Protein AF-A0A1X0NTM4-F1 (afdb_monomer)

Radius of gyration: 20.38 Å; Cα contacts (8 Å, |Δi|>4): 183; chains: 1; bounding box: 58×55×56 Å

Structure (mmCIF, N/CA/C/O backbone):
data_AF-A0A1X0NTM4-F1
#
_entry.id   AF-A0A1X0NTM4-F1
#
loop_
_atom_site.group_PDB
_atom_site.id
_atom_site.type_symbol
_atom_site.label_atom_id
_atom_site.label_alt_id
_atom_site.label_comp_id
_atom_site.label_asym_id
_atom_site.label_entity_id
_atom_site.label_seq_id
_atom_site.pdbx_PDB_ins_code
_atom_site.Cartn_x
_atom_site.Cartn_y
_atom_site.Cartn_z
_atom_site.occupancy
_atom_site.B_iso_or_equiv
_atom_site.auth_seq_id
_atom_site.auth_comp_id
_atom_site.auth_asym_id
_atom_site.auth_atom_id
_atom_site.pdbx_PDB_model_num
ATOM 1 N N . MET A 1 1 ? 41.202 -29.526 10.425 1.00 38.22 1 MET A N 1
ATOM 2 C CA . MET A 1 1 ? 39.904 -29.602 9.726 1.00 38.22 1 MET A CA 1
ATOM 3 C C . MET A 1 1 ? 38.869 -28.890 10.579 1.00 38.22 1 MET A C 1
ATOM 5 O O . MET A 1 1 ? 38.409 -29.486 11.534 1.00 38.22 1 MET A O 1
ATOM 9 N N . CYS A 1 2 ? 38.593 -27.619 10.284 1.00 41.09 2 CYS A N 1
ATOM 10 C CA . CYS A 1 2 ? 37.440 -26.844 10.755 1.00 41.09 2 CYS A CA 1
ATOM 11 C C . CYS A 1 2 ? 37.313 -25.631 9.825 1.00 41.09 2 CYS A C 1
ATOM 13 O O . CYS A 1 2 ? 38.299 -24.924 9.639 1.00 41.09 2 CYS A O 1
ATOM 15 N N . ASN A 1 3 ? 36.138 -25.469 9.218 1.00 30.14 3 ASN A N 1
ATOM 16 C CA . ASN A 1 3 ? 35.490 -24.233 8.749 1.00 30.14 3 ASN A CA 1
ATOM 17 C C . ASN A 1 3 ? 34.422 -24.700 7.750 1.00 30.14 3 ASN A C 1
ATOM 19 O O . ASN A 1 3 ? 34.751 -25.189 6.679 1.00 30.14 3 ASN A O 1
ATOM 23 N N . GLY A 1 4 ? 33.136 -24.732 8.081 1.00 32.31 4 GLY A N 1
ATOM 24 C CA . GLY A 1 4 ? 32.388 -23.717 8.816 1.00 32.31 4 GLY A CA 1
ATOM 25 C C . GLY A 1 4 ? 31.492 -23.034 7.790 1.00 32.31 4 GLY A C 1
ATOM 26 O O . GLY A 1 4 ? 31.887 -22.036 7.199 1.00 32.31 4 GLY A O 1
ATOM 27 N N . SER A 1 5 ? 30.340 -23.653 7.518 1.00 38.28 5 SER A N 1
ATOM 28 C CA . SER A 1 5 ? 29.337 -23.207 6.550 1.00 38.28 5 SER A CA 1
ATOM 29 C C . SER A 1 5 ? 28.895 -21.770 6.819 1.00 38.28 5 SER A C 1
ATOM 31 O O . SER A 1 5 ? 28.068 -21.518 7.690 1.00 38.28 5 SER A O 1
ATOM 33 N N . ILE A 1 6 ? 29.400 -20.832 6.018 1.00 40.66 6 ILE A N 1
ATOM 34 C CA . ILE A 1 6 ? 28.805 -19.505 5.828 1.00 40.66 6 ILE A CA 1
ATOM 35 C C . ILE A 1 6 ? 27.880 -19.597 4.610 1.00 40.66 6 ILE A C 1
ATOM 37 O O . ILE A 1 6 ? 28.142 -19.039 3.552 1.00 40.66 6 ILE A O 1
ATOM 41 N N . GLN A 1 7 ? 26.809 -20.372 4.729 1.00 41.22 7 GLN A N 1
ATOM 42 C CA . GLN A 1 7 ? 25.679 -20.338 3.804 1.00 41.22 7 GLN A CA 1
ATOM 43 C C . GLN A 1 7 ? 24.424 -20.544 4.652 1.00 41.22 7 GLN A C 1
ATOM 45 O O . GLN A 1 7 ? 24.387 -21.481 5.440 1.00 41.22 7 GLN A O 1
ATOM 50 N N . ASN A 1 8 ? 23.432 -19.661 4.489 1.00 35.41 8 ASN A N 1
ATOM 51 C CA . ASN A 1 8 ? 22.117 -19.628 5.165 1.00 35.41 8 ASN A CA 1
ATOM 52 C C . ASN A 1 8 ? 21.925 -18.643 6.333 1.00 35.41 8 ASN A C 1
ATOM 54 O O . ASN A 1 8 ? 21.272 -18.983 7.310 1.00 35.41 8 ASN A O 1
ATOM 58 N N . ARG A 1 9 ? 22.383 -17.388 6.224 1.00 32.66 9 ARG A N 1
ATOM 59 C CA . ARG A 1 9 ? 21.790 -16.285 7.025 1.00 32.66 9 ARG A CA 1
ATOM 60 C C . ARG A 1 9 ? 21.029 -15.231 6.215 1.00 32.66 9 ARG A C 1
ATOM 62 O O . ARG A 1 9 ? 20.447 -14.326 6.790 1.00 32.66 9 ARG A O 1
ATOM 69 N N . SER A 1 10 ? 20.988 -15.353 4.890 1.00 38.75 10 SER A N 1
ATOM 70 C CA . SER A 1 10 ? 20.376 -14.364 3.988 1.00 38.75 10 SER A CA 1
ATOM 71 C C . SER A 1 10 ? 19.091 -14.845 3.297 1.00 38.75 10 SER A C 1
ATOM 73 O O . SER A 1 10 ? 18.594 -14.171 2.403 1.00 38.75 10 SER A O 1
ATOM 75 N N . LYS A 1 11 ? 18.536 -15.996 3.705 1.00 33.44 11 LYS A N 1
ATOM 76 C CA . LYS A 1 11 ? 17.306 -16.588 3.133 1.00 33.44 11 LYS A CA 1
ATOM 77 C C . LYS A 1 11 ? 16.099 -16.605 4.085 1.00 33.44 11 LYS A C 1
ATOM 79 O O . LYS A 1 11 ? 15.086 -17.203 3.753 1.00 33.44 11 LYS A O 1
ATOM 84 N N . GLU A 1 12 ? 16.190 -15.928 5.228 1.00 34.22 12 GLU A N 1
ATOM 85 C CA . GLU A 1 12 ? 15.100 -15.806 6.214 1.00 34.22 12 GLU A CA 1
ATOM 86 C C . GLU A 1 12 ? 14.429 -14.423 6.215 1.00 34.22 12 GLU A C 1
ATOM 88 O O . GLU A 1 12 ? 13.705 -14.079 7.142 1.00 34.22 12 GLU A O 1
ATOM 93 N N . TRP A 1 13 ? 14.577 -13.639 5.142 1.00 36.56 13 TRP A N 1
ATOM 94 C CA . TRP A 1 13 ? 13.554 -12.642 4.798 1.00 36.56 13 TRP A CA 1
ATOM 95 C C . TRP A 1 13 ? 12.400 -13.404 4.148 1.00 36.56 13 TRP A C 1
ATOM 97 O O . TRP A 1 13 ? 12.170 -13.345 2.942 1.00 36.56 13 TRP A O 1
ATOM 107 N N . ILE A 1 14 ? 11.779 -14.256 4.965 1.00 42.09 14 ILE A N 1
ATOM 108 C CA . ILE A 1 14 ? 10.590 -15.029 4.644 1.00 42.09 14 ILE A CA 1
ATOM 109 C C . ILE A 1 14 ? 9.572 -14.019 4.131 1.00 42.09 14 ILE A C 1
ATOM 111 O O . ILE A 1 14 ? 9.367 -12.989 4.761 1.00 42.09 14 ILE A O 1
ATOM 115 N N . SER A 1 15 ? 9.032 -14.305 2.951 1.00 49.00 15 SER A N 1
ATOM 116 C CA . SER A 1 15 ? 8.053 -13.523 2.200 1.00 49.00 15 SER A CA 1
ATOM 117 C C . SER A 1 15 ? 6.860 -13.088 3.064 1.00 49.00 15 SER A C 1
ATOM 119 O O . SER A 1 15 ? 5.791 -13.689 3.000 1.00 49.00 15 SER A O 1
ATOM 121 N N . SER A 1 16 ? 7.027 -12.053 3.886 1.00 60.28 16 SER A N 1
ATOM 122 C CA . SER A 1 16 ? 5.925 -11.398 4.578 1.00 60.28 16 SER A CA 1
ATOM 123 C C . SER A 1 16 ? 5.033 -10.768 3.518 1.00 60.28 16 SER A C 1
ATOM 125 O O . SER A 1 16 ? 5.529 -10.062 2.636 1.00 60.28 16 SER A O 1
ATOM 127 N N . SER A 1 17 ? 3.727 -11.035 3.583 1.00 85.94 17 SER A N 1
ATOM 128 C CA . SER A 1 17 ? 2.771 -10.410 2.670 1.00 85.94 17 SER A CA 1
ATOM 129 C C . SER A 1 17 ? 2.891 -8.883 2.751 1.00 85.94 17 SER A C 1
ATOM 131 O O . SER A 1 17 ? 3.353 -8.322 3.753 1.00 85.94 17 SER A O 1
ATOM 133 N N . PHE A 1 18 ? 2.473 -8.178 1.699 1.00 91.06 18 PHE A N 1
ATOM 134 C CA . PHE A 1 18 ? 2.514 -6.713 1.688 1.00 91.06 18 PHE A CA 1
ATOM 135 C C . PHE A 1 18 ? 1.806 -6.105 2.911 1.00 91.06 18 PHE A C 1
ATOM 137 O O . PHE A 1 18 ? 2.275 -5.113 3.474 1.00 91.06 18 PHE A O 1
ATOM 144 N N . LEU A 1 19 ? 0.712 -6.730 3.361 1.00 93.56 19 LEU A N 1
ATOM 145 C CA . LEU A 1 19 ? -0.002 -6.316 4.563 1.00 93.56 19 LEU A CA 1
ATOM 146 C C . LEU A 1 19 ? 0.845 -6.470 5.831 1.00 93.56 19 LEU A C 1
ATOM 148 O O . LEU A 1 19 ? 0.860 -5.556 6.649 1.00 93.56 19 LEU A O 1
ATOM 152 N N . GLU A 1 20 ? 1.582 -7.568 5.990 1.00 94.00 20 GLU A N 1
ATOM 153 C CA . GLU A 1 20 ? 2.458 -7.771 7.153 1.00 94.00 20 GLU A CA 1
ATOM 154 C C . GLU A 1 20 ? 3.592 -6.740 7.195 1.00 94.00 20 GLU A C 1
ATOM 156 O O . GLU A 1 20 ? 3.890 -6.173 8.249 1.00 94.00 20 GLU A O 1
ATOM 161 N N . PHE A 1 21 ? 4.159 -6.384 6.037 1.00 93.19 21 PHE A N 1
ATOM 162 C CA . PHE A 1 21 ? 5.095 -5.260 5.961 1.00 93.19 21 PHE A CA 1
ATOM 163 C C . PHE A 1 21 ? 4.436 -3.944 6.407 1.00 93.19 21 PHE A C 1
ATOM 165 O O . PHE A 1 21 ? 5.025 -3.171 7.167 1.00 93.19 21 PHE A O 1
ATOM 172 N N . LYS A 1 22 ? 3.186 -3.697 5.998 1.00 94.94 22 LYS A N 1
ATOM 173 C CA . LYS A 1 22 ? 2.421 -2.517 6.425 1.00 94.94 22 LYS A CA 1
ATOM 174 C C . LYS A 1 22 ? 2.092 -2.533 7.916 1.00 94.94 22 LYS A C 1
ATOM 176 O O . LYS A 1 22 ? 2.162 -1.477 8.536 1.00 94.94 22 LYS A O 1
ATOM 181 N N . LYS A 1 23 ? 1.790 -3.688 8.513 1.00 95.50 23 LYS A N 1
ATOM 182 C CA . LYS A 1 23 ? 1.600 -3.832 9.967 1.00 95.50 23 LYS A CA 1
ATOM 183 C C . LYS A 1 23 ? 2.892 -3.562 10.733 1.00 95.50 23 LYS A C 1
ATOM 185 O O . LYS A 1 23 ? 2.871 -2.901 11.767 1.00 95.50 23 LYS A O 1
ATOM 190 N N . HIS A 1 24 ? 4.037 -3.978 10.197 1.00 94.69 24 HIS A N 1
ATOM 191 C CA . HIS A 1 24 ? 5.318 -3.608 10.788 1.00 94.69 24 HIS A CA 1
ATOM 192 C C . HIS A 1 24 ? 5.531 -2.084 10.756 1.00 94.69 24 HIS A C 1
ATOM 194 O O . HIS A 1 24 ? 5.819 -1.489 11.792 1.00 94.69 24 HIS A O 1
ATOM 200 N N . GLN A 1 25 ? 5.280 -1.421 9.619 1.00 94.44 25 GLN A N 1
ATOM 201 C CA . GLN A 1 25 ? 5.301 0.050 9.550 1.00 94.44 25 GLN A CA 1
ATOM 202 C C . GLN A 1 25 ? 4.302 0.690 10.530 1.00 94.44 25 GLN A C 1
ATOM 204 O O . GLN A 1 25 ? 4.629 1.676 11.188 1.00 94.44 25 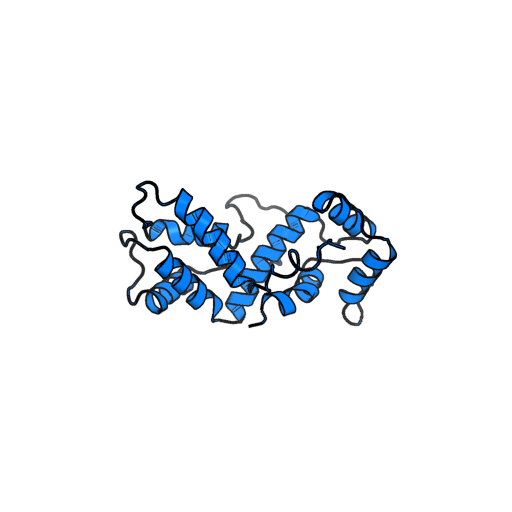GLN A O 1
ATOM 209 N N . ALA A 1 26 ? 3.110 0.105 10.667 1.00 94.56 26 ALA A N 1
ATOM 210 C CA . ALA A 1 26 ? 2.088 0.545 11.608 1.00 94.56 26 ALA A CA 1
ATOM 211 C C . ALA A 1 26 ? 2.573 0.477 13.058 1.00 94.56 26 ALA A C 1
ATOM 213 O O . ALA A 1 26 ? 2.338 1.424 13.794 1.00 94.56 26 A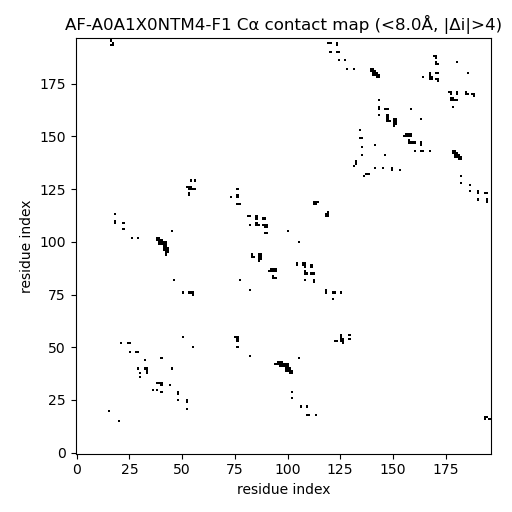LA A O 1
ATOM 214 N N . SER A 1 27 ? 3.289 -0.579 13.459 1.00 94.44 27 SER A N 1
ATOM 215 C CA . SER A 1 27 ? 3.840 -0.676 14.818 1.00 94.44 27 SER A CA 1
ATOM 216 C C . SER A 1 27 ? 4.843 0.431 15.137 1.00 94.44 27 SER A C 1
ATOM 218 O O . SER A 1 27 ? 4.804 0.990 16.228 1.00 94.44 27 SER A O 1
ATOM 220 N N . LEU A 1 28 ? 5.690 0.808 14.173 1.00 93.62 28 LEU A N 1
ATOM 221 C CA . LEU A 1 28 ? 6.653 1.897 14.353 1.00 93.62 28 LEU A CA 1
ATOM 222 C C . LEU A 1 28 ? 5.941 3.241 14.507 1.00 93.62 28 LEU A C 1
ATOM 224 O O . LEU A 1 28 ? 6.287 4.034 15.376 1.00 93.62 28 LEU A O 1
ATOM 228 N N . LEU A 1 29 ? 4.922 3.476 13.681 1.00 91.69 29 LEU A N 1
ATOM 229 C CA . LEU A 1 29 ? 4.074 4.657 13.774 1.00 91.69 29 LEU A CA 1
ATOM 23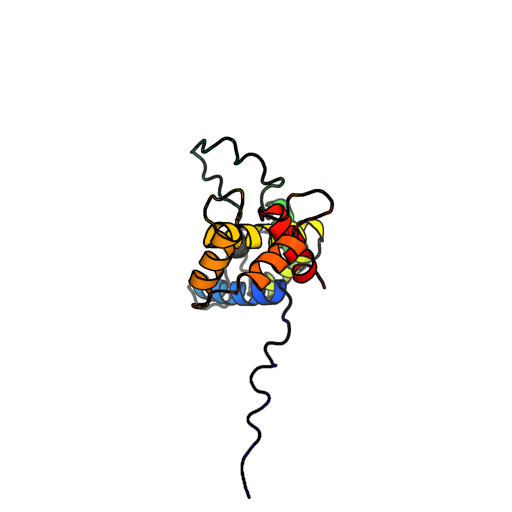0 C C . LEU A 1 29 ? 3.297 4.696 15.096 1.00 91.69 29 LEU A C 1
ATOM 232 O O . LEU A 1 29 ? 3.246 5.736 15.740 1.00 91.69 29 LEU A O 1
ATOM 236 N N . PHE A 1 30 ? 2.733 3.567 15.520 1.00 92.00 30 PHE A N 1
ATOM 237 C CA . PHE A 1 30 ? 1.967 3.451 16.757 1.00 92.00 30 PHE A CA 1
ATOM 238 C C . PHE A 1 30 ? 2.792 3.885 17.970 1.00 92.00 30 PHE A C 1
ATOM 240 O O . PHE A 1 30 ? 2.306 4.684 18.759 1.00 92.00 30 PHE A O 1
ATOM 247 N N . ILE A 1 31 ? 4.048 3.433 18.070 1.00 89.12 31 ILE A N 1
ATOM 248 C CA . ILE A 1 31 ? 4.967 3.817 19.156 1.00 89.12 31 ILE A CA 1
ATOM 249 C C . ILE A 1 31 ? 5.173 5.336 19.204 1.00 89.12 31 ILE A C 1
ATOM 251 O O . ILE A 1 31 ? 5.219 5.917 20.277 1.00 89.12 31 ILE A O 1
ATOM 255 N N . VAL A 1 32 ? 5.271 6.000 18.049 1.00 88.44 32 VAL A N 1
ATOM 256 C CA . VAL A 1 32 ? 5.452 7.462 17.996 1.00 88.44 32 VAL A CA 1
ATOM 257 C C . VAL A 1 32 ? 4.204 8.217 18.473 1.00 88.44 32 VAL A C 1
ATOM 259 O O . VAL A 1 32 ? 4.326 9.334 18.966 1.00 88.44 32 VAL A O 1
ATOM 262 N N . TRP A 1 33 ? 3.012 7.635 18.317 1.00 87.50 33 TRP A N 1
ATOM 263 C CA . TRP A 1 33 ? 1.739 8.256 18.705 1.00 87.50 33 TRP A CA 1
ATOM 264 C C . TRP A 1 33 ? 1.235 7.867 20.099 1.00 87.50 33 TRP A C 1
ATOM 266 O O . TRP A 1 33 ? 0.341 8.538 20.617 1.00 87.50 33 TRP A O 1
ATOM 276 N N . ASP A 1 34 ? 1.787 6.816 20.696 1.00 87.62 34 ASP A N 1
ATOM 277 C CA . ASP A 1 34 ? 1.544 6.402 22.079 1.00 87.62 34 ASP A CA 1
ATOM 278 C C . ASP A 1 34 ? 2.356 7.284 23.042 1.00 87.62 34 ASP A C 1
ATOM 280 O O . ASP A 1 34 ? 3.309 6.840 23.672 1.00 87.62 34 ASP A O 1
ATOM 284 N N . GLU A 1 35 ? 2.001 8.572 23.116 1.00 82.62 35 GLU A N 1
ATOM 285 C CA . GLU A 1 35 ? 2.748 9.595 23.872 1.00 82.62 35 GLU A CA 1
ATOM 286 C C . GLU A 1 35 ? 2.890 9.275 25.372 1.00 82.62 35 GLU A C 1
ATOM 288 O O . GLU A 1 35 ? 3.809 9.771 26.025 1.00 82.62 35 GLU A O 1
ATOM 293 N N . GLU A 1 36 ? 1.982 8.464 25.920 1.00 85.56 36 GLU A N 1
ATOM 294 C CA . GLU A 1 36 ? 1.955 8.079 27.335 1.00 85.56 36 GLU A CA 1
ATOM 295 C C . GLU A 1 36 ? 2.597 6.703 27.605 1.00 85.56 36 GLU A C 1
ATOM 297 O O . GLU A 1 36 ? 2.557 6.239 28.746 1.00 85.56 36 GLU A O 1
ATOM 302 N N . ASP A 1 37 ? 3.156 6.036 26.583 1.00 84.44 37 ASP A N 1
ATOM 303 C CA . ASP A 1 37 ? 3.645 4.646 26.645 1.00 84.44 37 ASP A CA 1
ATOM 304 C C . ASP A 1 37 ? 2.597 3.673 27.244 1.00 84.44 37 ASP A C 1
ATOM 306 O O . ASP A 1 37 ? 2.911 2.687 27.922 1.00 84.44 37 ASP A O 1
ATOM 310 N N . GLY A 1 38 ? 1.311 3.960 27.018 1.00 87.62 38 GLY A N 1
ATOM 311 C CA . GLY A 1 38 ? 0.177 3.227 27.584 1.00 87.62 38 GLY A CA 1
ATOM 312 C C . GLY A 1 38 ? -0.214 1.984 26.780 1.00 87.62 38 GLY A C 1
ATOM 313 O O . GLY A 1 38 ? -1.142 1.257 27.159 1.00 87.62 38 GLY A O 1
ATOM 314 N N . GLY A 1 39 ? 0.451 1.745 25.649 1.00 91.31 39 GLY A N 1
ATOM 315 C CA . GLY A 1 39 ? 0.117 0.718 24.668 1.00 91.31 39 GLY A CA 1
ATOM 316 C C . GLY A 1 39 ? -1.162 1.033 23.892 1.00 91.31 39 GLY A C 1
ATOM 317 O O . GLY A 1 39 ? -1.815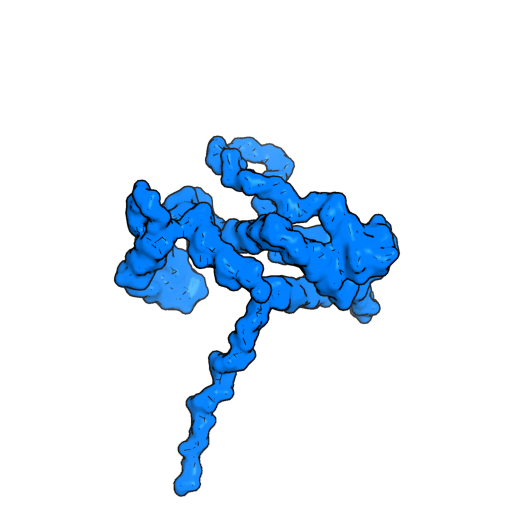 0.109 23.386 1.00 91.31 39 GLY A O 1
ATOM 318 N N . ARG A 1 40 ? -1.586 2.305 23.859 1.00 92.25 40 ARG A N 1
ATOM 319 C CA . ARG A 1 40 ? -2.894 2.715 23.335 1.00 92.25 40 ARG A CA 1
ATOM 320 C C . ARG A 1 40 ? -2.838 4.096 22.700 1.00 92.25 40 ARG A C 1
ATOM 322 O O . ARG A 1 40 ? -2.339 5.039 23.289 1.00 92.25 40 ARG A O 1
ATOM 329 N N . ILE A 1 41 ? -3.500 4.227 21.560 1.00 91.44 41 ILE A N 1
ATOM 330 C CA . ILE A 1 41 ? -3.721 5.509 20.891 1.00 91.44 41 ILE A CA 1
ATOM 331 C C . ILE A 1 41 ? -5.204 5.863 20.924 1.00 91.44 41 ILE A C 1
ATOM 333 O O . ILE A 1 41 ? -6.068 4.987 20.987 1.00 91.44 41 ILE A O 1
ATOM 337 N N . GLU A 1 42 ? -5.537 7.139 20.828 1.00 89.31 42 GLU A N 1
ATOM 338 C CA . GLU A 1 42 ? -6.914 7.548 20.603 1.00 89.31 42 GLU A CA 1
ATOM 339 C C . GLU A 1 42 ? -7.372 7.172 19.190 1.00 89.31 42 GLU A C 1
ATOM 341 O O . GLU A 1 42 ? -6.673 7.340 18.191 1.00 89.31 42 GLU A O 1
ATOM 346 N N . CYS A 1 43 ? -8.626 6.755 19.068 1.00 86.00 43 CYS A N 1
ATOM 347 C CA . CYS A 1 43 ? -9.247 6.388 17.801 1.00 86.00 43 CYS A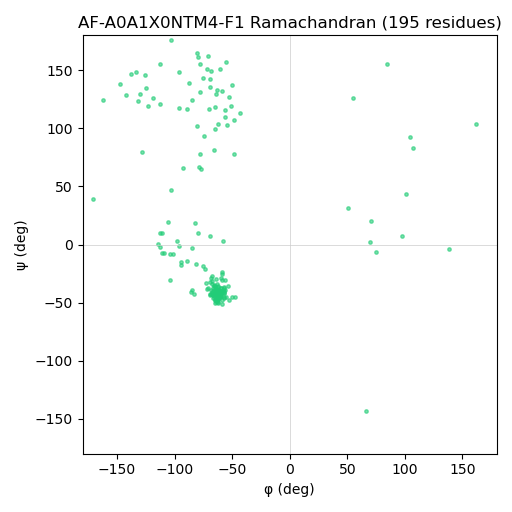 CA 1
ATOM 348 C C . CYS A 1 43 ? -9.191 7.520 16.758 1.00 86.00 43 CYS A C 1
ATOM 350 O O . CYS A 1 43 ? -9.049 7.262 15.564 1.00 86.00 43 CYS A O 1
ATOM 352 N N . ARG A 1 44 ? -9.201 8.798 17.174 1.00 86.69 44 ARG A N 1
ATOM 353 C CA . ARG A 1 44 ? -8.997 9.931 16.246 1.00 86.69 44 ARG A CA 1
ATOM 354 C C . ARG A 1 44 ? -7.649 9.889 15.505 1.00 86.69 44 ARG A C 1
ATOM 356 O O . ARG A 1 44 ? -7.569 10.435 14.405 1.00 86.69 44 ARG A O 1
ATOM 363 N N . GLN A 1 45 ? -6.625 9.238 16.065 1.00 88.56 45 GLN A N 1
ATOM 364 C CA . GLN A 1 45 ? -5.286 9.108 15.474 1.00 88.56 45 GLN A CA 1
ATOM 365 C C . GLN A 1 45 ? -5.213 7.992 14.417 1.00 88.56 45 GLN A C 1
ATOM 367 O O . GLN A 1 45 ? -4.336 8.017 13.556 1.00 88.56 45 GLN A O 1
ATOM 372 N N . LEU A 1 46 ? -6.178 7.066 14.386 1.00 88.81 46 LEU A N 1
ATOM 373 C CA . LEU A 1 46 ? -6.157 5.927 13.466 1.00 88.81 46 LEU A CA 1
ATOM 374 C C . LEU A 1 46 ? -6.254 6.341 11.988 1.00 88.81 46 LEU A C 1
ATOM 376 O O . LEU A 1 46 ? -5.506 5.827 11.160 1.00 88.81 46 LEU A O 1
ATOM 380 N N . ARG A 1 47 ? -7.118 7.302 11.630 1.00 88.31 47 ARG A N 1
ATOM 381 C CA . ARG A 1 47 ? -7.206 7.779 10.234 1.00 88.31 47 ARG A CA 1
ATOM 382 C C . ARG A 1 47 ? -5.887 8.418 9.760 1.00 88.31 47 ARG A C 1
ATOM 384 O O . ARG A 1 47 ? -5.426 8.023 8.691 1.00 88.31 47 ARG A O 1
ATOM 391 N N . PRO A 1 48 ? -5.265 9.353 10.505 1.00 88.81 48 PRO A N 1
ATOM 392 C CA . PRO A 1 48 ? -3.925 9.849 10.188 1.00 88.81 48 PRO A CA 1
ATOM 393 C C . PRO A 1 48 ? -2.891 8.743 9.961 1.00 88.81 48 PRO A C 1
ATOM 395 O O . PRO A 1 48 ? -2.173 8.791 8.964 1.00 88.81 48 PRO A O 1
ATOM 398 N N . ILE A 1 49 ? -2.859 7.719 10.821 1.00 91.25 49 ILE A N 1
ATOM 399 C CA . ILE A 1 49 ? -1.917 6.603 10.674 1.00 91.25 49 ILE A CA 1
ATOM 400 C C . ILE A 1 49 ? -2.186 5.819 9.386 1.00 91.25 49 ILE A C 1
ATOM 402 O O . ILE A 1 49 ? -1.263 5.565 8.615 1.00 91.25 49 ILE A O 1
ATOM 406 N N . LEU A 1 50 ? -3.446 5.479 9.103 1.00 91.56 50 LEU A N 1
ATOM 407 C CA . LEU A 1 50 ? -3.817 4.787 7.865 1.00 91.56 50 LEU A CA 1
ATOM 408 C C . LEU A 1 50 ? -3.437 5.603 6.621 1.00 91.56 50 LEU A C 1
ATOM 410 O O . LEU A 1 50 ? -2.921 5.039 5.659 1.00 91.56 50 LEU A O 1
ATOM 414 N N . CYS A 1 51 ? -3.625 6.924 6.643 1.00 88.31 51 CYS A N 1
ATOM 415 C CA . CYS A 1 51 ? -3.205 7.804 5.551 1.00 88.31 51 CYS A CA 1
ATOM 416 C C . CYS A 1 51 ? -1.677 7.900 5.411 1.00 88.31 51 CYS A C 1
ATOM 418 O O . CYS A 1 51 ? -1.191 8.058 4.297 1.00 88.31 51 CYS A O 1
ATOM 420 N N . ALA A 1 52 ? -0.913 7.786 6.499 1.00 89.38 52 ALA A N 1
ATOM 421 C CA . ALA A 1 52 ? 0.548 7.724 6.433 1.00 89.38 52 ALA A CA 1
ATOM 422 C C . ALA A 1 52 ? 1.039 6.382 5.858 1.00 89.38 52 ALA A C 1
ATOM 424 O O . ALA A 1 52 ? 1.989 6.343 5.078 1.00 89.38 52 ALA A O 1
ATOM 425 N N . LEU A 1 53 ? 0.369 5.280 6.208 1.00 92.06 53 LEU A N 1
ATOM 426 C CA . LEU A 1 53 ? 0.686 3.941 5.704 1.00 92.06 53 LEU A CA 1
ATOM 427 C C . LEU A 1 53 ? 0.312 3.764 4.230 1.00 92.06 53 LEU A C 1
ATOM 429 O O . LEU A 1 53 ? 1.039 3.094 3.488 1.00 92.06 53 LEU A O 1
ATOM 433 N N . PHE A 1 54 ? -0.805 4.360 3.815 1.00 91.44 54 PHE A N 1
ATOM 434 C CA . PHE A 1 54 ? -1.347 4.296 2.462 1.00 91.44 54 PHE A CA 1
ATOM 435 C C . PHE A 1 54 ? -1.633 5.719 1.957 1.00 91.44 54 PHE A C 1
ATOM 437 O O . PHE A 1 54 ? -2.777 6.183 2.010 1.00 91.44 54 PHE A O 1
ATOM 444 N N . PRO A 1 55 ? -0.590 6.435 1.502 1.00 85.12 55 PRO A N 1
ATOM 445 C CA . PRO A 1 55 ? -0.713 7.829 1.105 1.00 85.12 55 PRO A CA 1
ATOM 446 C C . PRO A 1 55 ? -1.623 7.957 -0.114 1.00 85.12 55 PRO A C 1
ATOM 448 O O . PRO A 1 55 ? -1.331 7.421 -1.179 1.00 85.12 55 PRO A O 1
ATOM 451 N N . SER A 1 56 ? -2.731 8.681 0.040 1.00 73.19 56 SER A N 1
ATOM 452 C CA . SER A 1 56 ? -3.488 9.176 -1.106 1.00 73.19 56 SER A CA 1
ATOM 453 C C . SER A 1 56 ? -2.745 10.354 -1.714 1.00 73.19 56 SER A C 1
ATOM 455 O O . SER A 1 56 ? -2.251 11.202 -0.966 1.00 73.19 56 SER A O 1
ATOM 457 N N . ASP A 1 57 ? -2.769 10.478 -3.035 1.00 63.28 57 ASP A N 1
ATOM 458 C CA . ASP A 1 57 ? -2.368 11.714 -3.687 1.00 63.28 57 ASP A CA 1
ATOM 459 C C . ASP A 1 57 ? -3.199 12.872 -3.153 1.00 63.28 57 ASP A C 1
ATOM 461 O O . ASP A 1 57 ? -4.412 12.975 -3.355 1.00 63.28 57 ASP A O 1
ATOM 465 N N . GLY A 1 58 ? -2.523 13.723 -2.390 1.00 49.03 58 GLY A N 1
ATOM 466 C CA . GLY A 1 58 ? -3.097 14.938 -1.876 1.00 49.03 58 GLY A CA 1
ATOM 467 C C . GLY A 1 58 ? -3.427 15.845 -3.047 1.00 49.03 58 GLY A C 1
ATOM 468 O O . GLY A 1 58 ? -2.591 16.634 -3.473 1.00 49.03 58 GLY A O 1
ATOM 469 N N . VAL A 1 59 ? -4.691 15.862 -3.466 1.00 41.12 59 VAL A N 1
ATOM 470 C CA . VAL A 1 59 ? -5.293 17.150 -3.803 1.00 41.12 59 VAL A CA 1
ATOM 471 C C . VAL A 1 59 ? -5.350 17.919 -2.485 1.00 41.12 59 VAL A C 1
ATOM 473 O O . VAL A 1 59 ? -6.351 17.924 -1.765 1.00 41.12 59 VAL A O 1
ATOM 476 N N . ALA A 1 60 ? -4.216 18.520 -2.124 1.00 37.38 60 ALA A N 1
ATOM 477 C CA . ALA A 1 60 ? -4.188 19.606 -1.174 1.00 37.38 60 ALA A CA 1
ATOM 478 C C . ALA A 1 60 ? -5.223 20.616 -1.672 1.00 37.38 60 ALA A C 1
ATOM 480 O O . ALA A 1 60 ? -5.165 21.086 -2.809 1.00 37.38 60 ALA A O 1
ATOM 481 N N . LYS A 1 61 ? -6.235 20.876 -0.845 1.00 36.03 61 LYS A N 1
ATOM 482 C CA . LYS A 1 61 ? -7.248 21.896 -1.100 1.00 36.03 61 LYS A CA 1
ATOM 483 C C . LYS A 1 61 ? -6.539 23.199 -1.498 1.00 36.03 61 LYS A C 1
ATOM 485 O O . LYS A 1 61 ? -5.964 23.843 -0.629 1.00 36.03 61 LYS A O 1
ATOM 490 N N . GLY A 1 62 ? -6.596 23.595 -2.773 1.00 33.47 62 GLY A N 1
ATOM 491 C CA . GLY A 1 62 ? -6.305 24.980 -3.161 1.00 33.47 62 GLY A CA 1
ATOM 492 C C . GLY A 1 62 ? -5.466 25.259 -4.407 1.00 33.47 62 GLY A C 1
ATOM 493 O O . GLY A 1 62 ? -5.359 26.432 -4.747 1.00 33.47 62 GLY A O 1
ATOM 494 N N . THR A 1 63 ? -4.913 24.283 -5.129 1.00 32.50 63 THR A N 1
ATOM 495 C CA . THR A 1 63 ? -4.173 24.574 -6.376 1.00 32.50 63 THR A CA 1
ATOM 496 C C . THR A 1 63 ? -4.756 23.820 -7.573 1.00 32.50 63 THR A C 1
ATOM 498 O O . THR A 1 63 ? -4.772 22.589 -7.571 1.00 32.50 63 THR A O 1
ATOM 501 N N . PRO A 1 64 ? -5.234 24.515 -8.626 1.00 41.91 64 PRO A N 1
ATOM 502 C CA . PRO A 1 64 ? -5.581 23.875 -9.885 1.00 41.91 64 PRO A CA 1
ATOM 503 C C . PRO A 1 64 ? -4.276 23.610 -10.638 1.00 41.91 64 PRO A C 1
ATOM 505 O O . PRO A 1 64 ? -3.889 24.375 -11.518 1.00 41.91 64 PRO A O 1
ATOM 508 N N . SER A 1 65 ? -3.548 22.566 -10.242 1.00 37.00 65 SER A N 1
ATOM 509 C CA . SER A 1 65 ? -2.363 22.144 -10.981 1.00 37.00 65 SER A CA 1
ATOM 510 C C . SER A 1 65 ? -2.768 21.138 -12.049 1.00 37.00 65 SER A C 1
ATOM 512 O O . SER A 1 65 ? -3.259 20.061 -11.731 1.00 37.00 65 SER A O 1
ATOM 514 N N . SER A 1 66 ? -2.550 21.549 -13.298 1.00 37.34 66 SER A N 1
ATOM 515 C CA . SER A 1 66 ? -2.352 20.733 -14.496 1.00 37.34 66 SER A CA 1
ATOM 516 C C . SER A 1 66 ? -3.425 19.694 -14.860 1.00 37.34 66 SER A C 1
ATOM 518 O O . SER A 1 66 ? -3.769 18.769 -14.129 1.00 37.34 66 SER A O 1
ATOM 520 N N . SER A 1 67 ? -3.904 19.806 -16.096 1.00 38.34 67 SER A N 1
ATOM 521 C CA . SER A 1 67 ? -4.912 18.975 -16.759 1.00 38.34 67 SER A CA 1
ATOM 522 C C . SER A 1 67 ? -4.611 17.470 -16.858 1.00 38.34 67 SER A C 1
ATOM 524 O O . SER A 1 67 ? -5.444 16.749 -17.408 1.00 38.34 67 SER A O 1
ATOM 526 N N . THR A 1 68 ? -3.504 16.973 -16.301 1.00 41.75 68 THR A N 1
ATOM 527 C CA . THR A 1 68 ? -3.203 15.534 -16.203 1.00 41.75 68 THR A CA 1
ATOM 528 C C . THR A 1 68 ? -3.462 14.932 -14.813 1.00 41.75 68 THR A C 1
ATOM 530 O O . THR A 1 68 ? -3.556 13.715 -14.686 1.00 41.75 68 THR A O 1
ATOM 533 N N . ALA A 1 69 ? -3.761 15.743 -13.786 1.00 40.91 69 ALA A N 1
ATOM 534 C CA . ALA A 1 69 ? -4.242 15.275 -12.469 1.00 40.91 69 ALA A CA 1
ATOM 535 C C . ALA A 1 69 ? -5.673 14.687 -12.507 1.00 40.91 69 ALA A C 1
ATOM 537 O O . ALA A 1 69 ? -6.294 14.385 -11.488 1.00 40.91 69 ALA A O 1
ATOM 538 N N . LYS A 1 70 ? -6.227 14.528 -13.712 1.00 38.75 70 LYS A N 1
ATOM 539 C CA . LYS A 1 70 ? -7.572 14.037 -13.984 1.00 38.75 70 LYS A CA 1
ATOM 540 C C . LYS A 1 70 ? -7.541 12.583 -14.450 1.00 38.75 70 LYS A C 1
ATOM 542 O O . LYS A 1 70 ? -8.180 12.270 -15.448 1.00 38.75 70 LYS A O 1
ATOM 547 N N . ARG A 1 71 ? -6.793 11.703 -13.771 1.00 37.53 71 ARG A N 1
ATOM 548 C CA . ARG A 1 71 ? -6.937 10.239 -13.914 1.00 37.53 71 ARG A CA 1
ATOM 549 C C . ARG A 1 71 ? -6.146 9.399 -12.903 1.00 37.53 71 ARG A C 1
ATOM 551 O O . ARG A 1 71 ? -5.745 8.294 -13.233 1.00 37.53 71 ARG A O 1
ATOM 558 N N . ILE A 1 72 ? -6.067 9.806 -11.635 1.00 43.97 72 ILE A N 1
ATOM 559 C CA . ILE A 1 72 ? -6.240 8.757 -10.620 1.00 43.97 72 ILE A CA 1
ATOM 560 C C . ILE A 1 72 ? -7.732 8.443 -10.632 1.00 43.97 72 ILE A C 1
ATOM 562 O O . ILE A 1 72 ? -8.557 9.142 -10.045 1.00 43.97 72 ILE A O 1
ATOM 566 N N . VAL A 1 73 ? -8.099 7.440 -11.425 1.00 39.31 73 VAL A N 1
ATOM 567 C CA . VAL A 1 73 ? -9.403 6.799 -11.305 1.00 39.31 73 VAL A CA 1
ATOM 568 C C . VAL A 1 73 ? -9.447 6.186 -9.900 1.00 39.31 73 VAL A C 1
ATOM 570 O O . VAL A 1 73 ? -8.796 5.181 -9.646 1.00 39.31 73 VAL A O 1
ATOM 573 N N . GLY A 1 74 ? -10.180 6.834 -8.990 1.00 40.84 74 GLY A N 1
ATOM 574 C CA . GLY A 1 74 ? -10.426 6.392 -7.611 1.00 40.84 74 GLY A CA 1
ATOM 575 C C . GLY A 1 74 ? -9.603 7.195 -6.607 1.00 40.84 74 GLY A C 1
ATOM 576 O O . GLY A 1 74 ? -8.445 6.890 -6.380 1.00 40.84 74 GLY A O 1
ATOM 577 N N . GLY A 1 75 ? -10.125 8.285 -6.043 1.00 55.94 75 GLY A N 1
ATOM 578 C CA . GLY A 1 75 ? -10.974 8.189 -4.849 1.00 55.94 75 GLY A CA 1
ATOM 579 C C . GLY A 1 75 ? -10.103 8.144 -3.584 1.00 55.94 75 GLY A C 1
ATOM 580 O O . GLY A 1 75 ? -8.940 7.766 -3.646 1.00 55.94 75 GLY A O 1
ATOM 581 N N . GLU A 1 76 ? -10.621 8.551 -2.425 1.00 68.94 76 GLU A N 1
ATOM 582 C CA . GLU A 1 76 ? -9.910 8.328 -1.155 1.00 68.94 76 GLU A CA 1
ATOM 583 C C . GLU A 1 76 ? -9.475 6.843 -1.055 1.00 68.94 76 GLU A C 1
ATOM 585 O O . GLU A 1 76 ? -10.262 5.956 -1.398 1.00 68.94 76 GLU A O 1
ATOM 590 N N . VAL A 1 77 ? -8.244 6.547 -0.599 1.00 83.94 77 VAL A N 1
ATOM 591 C CA . VAL A 1 77 ? -7.783 5.147 -0.400 1.00 83.94 77 VAL A CA 1
ATOM 592 C C . VAL A 1 77 ? -8.736 4.408 0.535 1.00 83.94 77 VAL A C 1
ATOM 594 O O . VAL A 1 77 ? -9.103 3.261 0.291 1.00 83.94 77 VAL A O 1
ATOM 597 N N . PHE A 1 78 ? -9.197 5.125 1.559 1.00 84.38 78 PHE A N 1
ATOM 598 C CA . PHE A 1 78 ? -10.242 4.707 2.474 1.00 84.38 78 PHE A CA 1
ATOM 599 C C . PHE A 1 78 ? -11.276 5.815 2.591 1.00 84.38 78 PHE A C 1
ATOM 601 O O . PHE A 1 78 ? -10.936 6.958 2.902 1.00 84.38 78 PHE A O 1
ATOM 608 N N . THR A 1 79 ? -12.544 5.469 2.431 1.00 86.62 79 THR A N 1
ATOM 609 C CA . THR A 1 79 ? -13.633 6.346 2.856 1.00 86.62 79 THR A CA 1
ATOM 610 C C . THR A 1 79 ? -13.820 6.243 4.370 1.00 86.62 79 THR A C 1
ATOM 612 O O . THR A 1 79 ? -13.539 5.214 4.990 1.00 86.62 79 THR A O 1
ATOM 615 N N . LEU A 1 80 ? -14.372 7.288 4.993 1.00 85.31 80 LEU A N 1
ATOM 616 C CA . LEU A 1 80 ? -14.689 7.247 6.427 1.00 85.31 80 LEU A CA 1
ATOM 617 C C . LEU A 1 80 ? -15.661 6.106 6.781 1.00 85.31 80 LEU A C 1
ATOM 619 O O . LEU A 1 80 ? -15.601 5.571 7.885 1.00 85.31 80 LEU A O 1
ATOM 623 N N . ARG A 1 81 ? -16.553 5.731 5.854 1.00 88.75 81 ARG A N 1
ATOM 624 C CA . ARG A 1 81 ? -17.491 4.618 6.041 1.00 88.75 81 ARG A CA 1
ATOM 625 C C . ARG A 1 81 ? -16.751 3.289 6.181 1.00 88.75 81 ARG A C 1
ATOM 627 O O . ARG A 1 81 ? -16.993 2.578 7.146 1.00 88.75 81 ARG A O 1
ATOM 634 N N . GLU A 1 82 ? -15.818 3.004 5.279 1.00 91.56 82 GLU A N 1
ATOM 635 C CA . GLU A 1 82 ? -15.047 1.753 5.292 1.00 91.56 82 GLU A CA 1
ATOM 636 C C . GLU A 1 82 ? -14.204 1.613 6.556 1.00 91.56 82 GLU A C 1
ATOM 638 O O . GLU A 1 82 ? -14.125 0.541 7.143 1.00 91.56 82 GLU A O 1
ATOM 643 N N . ILE A 1 83 ? -13.618 2.720 7.013 1.00 90.19 83 ILE A N 1
ATOM 644 C CA . ILE A 1 83 ? -12.867 2.754 8.265 1.00 90.19 83 ILE A CA 1
ATOM 645 C C . ILE A 1 83 ? -13.782 2.423 9.461 1.00 90.19 83 ILE A C 1
ATOM 647 O O . ILE A 1 83 ? -13.411 1.642 10.335 1.00 90.19 83 ILE A O 1
ATOM 651 N N . ARG A 1 84 ? -14.995 2.992 9.505 1.00 89.81 84 ARG A N 1
ATOM 652 C CA . ARG A 1 84 ? -15.974 2.705 10.569 1.00 89.81 84 ARG A CA 1
ATOM 653 C C . ARG A 1 84 ? -16.432 1.250 10.552 1.00 89.81 84 ARG A C 1
ATOM 655 O O . ARG A 1 84 ? -16.519 0.643 11.614 1.00 89.81 84 ARG A O 1
ATOM 662 N N . GLU A 1 85 ? -16.713 0.711 9.369 1.00 91.88 85 GLU A N 1
ATOM 663 C CA . GLU A 1 85 ? -17.082 -0.696 9.178 1.00 91.88 85 GLU A CA 1
ATOM 664 C C . GLU A 1 85 ? -15.955 -1.623 9.642 1.00 91.88 85 GLU A C 1
ATOM 666 O O . GLU A 1 85 ? -16.208 -2.558 10.395 1.00 91.88 85 GLU A O 1
ATOM 671 N N . ALA A 1 86 ? -14.704 -1.320 9.284 1.00 92.25 86 ALA A N 1
ATOM 672 C CA . ALA A 1 86 ? -13.549 -2.089 9.733 1.00 92.25 86 ALA A CA 1
ATOM 673 C C . ALA A 1 86 ? -13.392 -2.074 11.261 1.00 92.25 86 ALA A C 1
ATOM 675 O O . ALA A 1 86 ? -13.112 -3.116 11.843 1.00 92.25 86 ALA A O 1
ATOM 676 N N . CYS A 1 87 ? -13.632 -0.940 11.931 1.00 89.50 87 CYS A N 1
ATOM 677 C CA . CYS A 1 87 ? -13.624 -0.886 13.397 1.00 89.50 87 CYS A CA 1
ATOM 678 C C . CYS A 1 87 ? -14.711 -1.747 14.039 1.00 89.50 87 CYS A C 1
ATOM 680 O O . CYS A 1 87 ? -14.424 -2.434 15.015 1.00 89.50 87 CYS A O 1
ATOM 682 N N . ILE A 1 88 ? -15.922 -1.755 13.479 1.00 90.69 88 ILE A N 1
ATOM 683 C CA . ILE A 1 88 ? -17.005 -2.613 13.978 1.00 90.69 88 ILE A CA 1
ATOM 684 C C . ILE A 1 88 ? -16.626 -4.086 13.803 1.00 90.69 88 ILE A C 1
ATOM 686 O O . ILE A 1 88 ? -16.747 -4.865 14.744 1.00 90.69 88 ILE A O 1
ATOM 690 N N . THR A 1 89 ? -16.123 -4.459 12.626 1.00 89.75 89 THR A N 1
ATOM 691 C CA . THR A 1 89 ? -15.722 -5.839 12.319 1.00 89.75 89 THR A CA 1
ATOM 692 C C . THR A 1 89 ? -14.564 -6.316 13.196 1.00 89.75 89 THR A C 1
ATOM 694 O O . THR A 1 89 ? -14.582 -7.446 13.672 1.00 89.75 89 THR A O 1
ATOM 697 N N . ALA A 1 90 ? -13.560 -5.468 13.414 1.00 88.25 90 ALA A N 1
ATOM 698 C CA . ALA A 1 90 ? -12.329 -5.838 14.107 1.00 88.25 90 ALA A CA 1
ATOM 699 C C . ALA A 1 90 ? -12.431 -5.748 15.633 1.00 88.25 90 ALA A C 1
ATOM 701 O O . ALA A 1 90 ? -11.874 -6.583 16.340 1.00 88.25 90 ALA A O 1
ATOM 702 N N . ALA A 1 91 ? -13.111 -4.719 16.141 1.00 78.94 91 ALA A N 1
ATOM 703 C CA . ALA A 1 91 ? -13.120 -4.382 17.561 1.00 78.94 91 ALA A CA 1
ATOM 704 C C . ALA A 1 91 ? -14.502 -4.551 18.218 1.00 78.94 91 ALA A C 1
ATOM 706 O O . ALA A 1 91 ? -14.653 -4.279 19.406 1.00 78.94 91 ALA A O 1
ATOM 707 N N . GLY A 1 92 ? -15.515 -4.984 17.455 1.00 80.56 92 GLY A N 1
ATOM 708 C CA . GLY A 1 92 ? -16.877 -5.232 17.941 1.00 80.56 92 GLY A CA 1
ATOM 709 C C . GLY A 1 92 ? -17.658 -3.971 18.322 1.00 80.56 92 GLY A C 1
ATOM 710 O O . GLY A 1 92 ? -18.803 -4.066 18.761 1.00 80.56 92 GLY A O 1
ATOM 711 N N . GLU A 1 93 ? -17.065 -2.791 18.148 1.00 78.00 93 GLU A N 1
ATOM 712 C CA . GLU A 1 93 ? -17.602 -1.515 18.607 1.00 78.00 93 GLU A CA 1
ATOM 713 C C . GLU A 1 93 ? -17.517 -0.439 17.514 1.00 78.00 93 GLU A C 1
ATOM 715 O O . GLU A 1 93 ? -16.592 -0.431 16.696 1.00 78.00 93 GLU A O 1
ATOM 720 N N . PRO A 1 94 ? -18.463 0.514 17.491 1.00 77.06 94 PRO A N 1
ATOM 721 C CA . PRO A 1 94 ? -18.427 1.618 16.546 1.00 77.06 94 PRO A CA 1
ATOM 722 C C . PRO A 1 94 ? -17.275 2.589 16.835 1.00 77.06 94 PRO A C 1
ATOM 724 O O . PRO A 1 94 ? -16.902 2.847 17.979 1.00 77.06 94 PRO A O 1
ATOM 727 N N . TRP A 1 95 ? -16.763 3.210 15.771 1.00 75.94 95 TRP A N 1
ATOM 728 C CA . TRP A 1 95 ? -15.774 4.285 15.859 1.00 75.94 95 TRP A CA 1
ATOM 729 C C . TRP A 1 95 ? -16.281 5.444 16.730 1.00 75.94 95 TRP A C 1
ATOM 731 O O . TRP A 1 95 ? -17.210 6.158 16.341 1.00 75.94 95 TRP A O 1
ATOM 741 N N . SER A 1 96 ? -15.615 5.705 17.854 1.00 76.94 96 SER A N 1
ATOM 742 C CA . SER A 1 96 ? -15.819 6.907 18.670 1.00 76.94 96 SER A CA 1
ATOM 743 C C . SER A 1 96 ? -14.490 7.630 18.883 1.00 76.94 96 SER A C 1
ATOM 745 O O . SER A 1 96 ? -13.446 6.993 18.946 1.00 76.94 96 SER A O 1
ATOM 747 N N . GLN A 1 97 ? -14.498 8.964 18.948 1.00 74.62 97 GLN A N 1
ATOM 748 C CA . GLN A 1 97 ? -13.256 9.753 18.979 1.00 74.62 97 GLN A CA 1
ATOM 749 C C . GLN A 1 97 ? -12.439 9.565 20.263 1.00 74.62 97 GLN A C 1
ATOM 751 O O . GLN A 1 97 ? -11.223 9.693 20.210 1.00 74.62 97 GLN A O 1
ATOM 756 N N . HIS A 1 98 ? -13.099 9.229 21.373 1.00 79.50 98 HIS A N 1
ATOM 757 C CA . HIS A 1 98 ? -12.483 9.057 22.693 1.00 79.50 98 HIS A CA 1
ATOM 758 C C . HIS A 1 98 ? -12.146 7.600 23.026 1.00 79.50 98 HIS A C 1
ATOM 760 O O . HIS A 1 98 ? -11.639 7.313 24.107 1.00 79.50 98 HIS A O 1
ATOM 766 N N . ARG A 1 99 ? -12.460 6.660 22.128 1.00 86.50 99 ARG A N 1
ATOM 767 C CA . ARG A 1 99 ? -12.092 5.257 22.305 1.00 86.50 99 ARG A CA 1
ATOM 768 C C . ARG A 1 99 ? -10.585 5.115 22.169 1.00 86.50 99 ARG A C 1
ATOM 770 O O . ARG A 1 99 ? -10.000 5.648 21.230 1.00 86.50 99 ARG A O 1
ATOM 777 N N . MET A 1 100 ? -9.989 4.352 23.070 1.00 90.19 100 MET A N 1
ATOM 778 C CA . MET A 1 100 ? -8.588 3.966 22.973 1.00 90.19 100 MET A CA 1
ATOM 779 C C . MET A 1 100 ? -8.466 2.691 22.138 1.00 90.19 100 MET A C 1
ATOM 781 O O . MET A 1 100 ? -9.281 1.782 22.283 1.00 90.19 100 MET A O 1
ATOM 785 N N . ILE A 1 101 ? -7.460 2.636 21.274 1.00 90.81 101 ILE A N 1
ATOM 786 C CA . ILE A 1 101 ? -7.168 1.536 20.358 1.00 90.81 101 ILE A CA 1
ATOM 787 C C . ILE A 1 101 ? -5.784 0.991 20.696 1.00 90.81 101 ILE A C 1
ATOM 789 O O . ILE A 1 101 ? -4.803 1.730 20.741 1.00 90.81 101 ILE A O 1
ATOM 793 N N . THR A 1 102 ? -5.709 -0.313 20.926 1.00 93.19 102 THR A N 1
ATOM 794 C CA . THR A 1 102 ? -4.454 -1.055 21.084 1.00 93.19 102 THR A CA 1
ATOM 795 C C . THR A 1 102 ? -3.819 -1.368 19.728 1.00 93.19 102 THR A C 1
ATOM 797 O O . THR A 1 102 ? -4.495 -1.399 18.698 1.00 93.19 102 THR A O 1
ATOM 800 N N . LEU A 1 103 ? -2.524 -1.688 19.716 1.00 93.44 103 LEU A N 1
ATOM 801 C CA . LEU A 1 103 ? -1.836 -2.108 18.489 1.00 93.44 103 LEU A CA 1
ATOM 802 C C . LEU A 1 103 ? -2.494 -3.341 17.838 1.00 93.44 103 LEU A C 1
ATOM 804 O O . LEU A 1 103 ? -2.631 -3.404 16.618 1.00 93.44 103 LEU A O 1
ATOM 808 N N . ASN A 1 104 ? -2.972 -4.290 18.648 1.00 93.75 104 ASN A N 1
ATOM 809 C CA . ASN A 1 104 ? -3.667 -5.481 18.151 1.00 93.75 104 ASN A CA 1
ATOM 810 C C . ASN A 1 104 ? -4.992 -5.133 17.460 1.00 93.75 104 ASN A C 1
ATOM 812 O O . ASN A 1 104 ? -5.292 -5.673 16.398 1.00 93.75 104 ASN A O 1
ATOM 816 N N . GLU A 1 105 ? -5.772 -4.210 18.027 1.00 93.50 105 GLU A N 1
ATOM 817 C CA . GLU A 1 105 ? -6.993 -3.720 17.377 1.00 93.50 105 GLU A CA 1
ATOM 818 C C . GLU A 1 105 ? -6.670 -2.981 16.080 1.00 93.50 105 GLU A C 1
ATOM 820 O O . GLU A 1 105 ? -7.378 -3.148 15.091 1.00 93.50 105 GLU A O 1
ATOM 825 N N . MET A 1 106 ? -5.580 -2.209 16.044 1.00 93.88 106 MET A N 1
ATOM 826 C CA . MET A 1 106 ? -5.124 -1.571 14.812 1.00 93.88 106 MET A CA 1
ATOM 827 C C . MET A 1 106 ? -4.798 -2.606 13.724 1.00 93.88 106 MET A C 1
ATOM 829 O O . MET A 1 106 ? -5.220 -2.433 12.581 1.00 93.88 106 MET A O 1
ATOM 833 N N . PHE A 1 107 ? -4.100 -3.695 14.061 1.00 95.19 107 PHE A N 1
ATOM 834 C CA . PHE A 1 107 ? -3.827 -4.777 13.110 1.00 95.19 107 PHE A CA 1
ATOM 835 C C . PHE A 1 107 ? -5.105 -5.454 12.622 1.00 95.19 107 PHE A C 1
ATOM 837 O O . PHE A 1 107 ? -5.268 -5.613 11.416 1.00 95.19 107 PHE A O 1
ATOM 844 N N . ALA A 1 108 ? -6.043 -5.751 13.523 1.00 94.38 108 ALA A N 1
ATOM 845 C CA . ALA A 1 108 ? -7.328 -6.335 13.152 1.00 94.38 108 ALA A CA 1
ATOM 846 C C . ALA A 1 108 ? -8.147 -5.405 12.232 1.00 94.38 108 ALA A C 1
ATOM 848 O O . ALA A 1 108 ? -8.802 -5.863 11.297 1.00 94.38 108 ALA A O 1
ATOM 849 N N . ILE A 1 109 ? -8.077 -4.087 12.443 1.00 94.06 109 ILE A N 1
ATOM 850 C CA . ILE A 1 109 ? -8.698 -3.095 11.552 1.00 94.06 109 ILE A CA 1
ATOM 851 C C . ILE A 1 109 ? -8.024 -3.108 10.177 1.00 94.06 109 ILE A C 1
ATOM 853 O O . ILE A 1 109 ? -8.715 -3.058 9.161 1.00 94.06 109 ILE A O 1
ATOM 857 N N . MET A 1 110 ? -6.692 -3.198 10.120 1.00 95.12 110 MET A N 1
ATOM 858 C CA . MET A 1 110 ? -5.964 -3.324 8.853 1.00 95.12 110 MET A CA 1
ATOM 859 C C . MET A 1 110 ? -6.333 -4.612 8.109 1.00 95.12 110 MET A C 1
ATOM 861 O O . MET A 1 110 ? -6.532 -4.556 6.898 1.00 95.12 110 MET A O 1
ATOM 865 N N . ASP A 1 111 ? -6.497 -5.730 8.820 1.00 94.88 111 ASP A N 1
ATOM 866 C CA . ASP A 1 111 ? -6.969 -7.000 8.254 1.00 94.88 111 ASP A CA 1
ATOM 867 C C . ASP A 1 111 ? -8.386 -6.870 7.681 1.00 94.88 111 ASP A C 1
ATOM 869 O O . ASP A 1 111 ? -8.636 -7.235 6.532 1.00 94.88 111 ASP A O 1
ATOM 873 N N . ALA A 1 112 ? -9.308 -6.260 8.434 1.00 94.19 112 ALA A N 1
ATOM 874 C CA . ALA A 1 112 ? -10.674 -6.010 7.974 1.00 94.19 112 ALA A CA 1
ATOM 875 C C . ALA A 1 112 ? -10.727 -5.063 6.761 1.00 94.19 112 ALA A C 1
ATOM 877 O O . ALA A 1 112 ? -11.586 -5.206 5.887 1.00 94.19 112 ALA A O 1
ATOM 878 N N . LEU A 1 113 ? -9.809 -4.094 6.679 1.00 93.62 113 LEU A N 1
ATOM 879 C CA . LEU A 1 113 ? -9.673 -3.240 5.501 1.00 93.62 113 LEU A CA 1
ATOM 880 C C . LEU A 1 113 ? -9.148 -4.032 4.295 1.00 93.62 113 LEU A C 1
ATOM 882 O O . LEU A 1 113 ? -9.679 -3.874 3.198 1.00 93.62 113 LEU A O 1
ATOM 886 N N . TRP A 1 114 ? -8.155 -4.892 4.503 1.00 94.06 114 TRP A N 1
ATOM 887 C CA . TRP A 1 114 ? -7.475 -5.663 3.459 1.00 94.06 114 TRP A CA 1
ATOM 888 C C . TRP A 1 114 ? -8.292 -6.834 2.884 1.00 94.06 114 TRP A C 1
ATOM 890 O O . TRP A 1 114 ? -8.036 -7.282 1.761 1.00 94.06 114 TRP A O 1
ATOM 900 N N . ALA A 1 115 ? -9.290 -7.315 3.629 1.00 92.12 115 ALA A N 1
ATOM 901 C CA . ALA A 1 115 ? -10.141 -8.440 3.238 1.00 92.12 115 ALA A CA 1
ATOM 902 C C . ALA A 1 115 ? -10.918 -8.212 1.925 1.00 92.12 115 ALA A C 1
ATOM 904 O O . ALA A 1 115 ? -11.208 -9.167 1.210 1.00 92.12 115 ALA A O 1
ATOM 905 N N . ASP A 1 116 ? -11.239 -6.960 1.586 1.00 92.19 116 ASP A N 1
ATOM 906 C CA . ASP A 1 116 ? -11.915 -6.618 0.332 1.00 92.19 116 ASP A CA 1
ATOM 907 C C . ASP A 1 116 ? -10.909 -6.449 -0.822 1.00 92.19 116 ASP A C 1
ATOM 909 O O . ASP A 1 116 ? -9.984 -5.640 -0.738 1.00 92.19 116 ASP A O 1
ATOM 913 N N . GLY A 1 117 ? -11.090 -7.192 -1.920 1.00 90.06 117 GLY A N 1
ATOM 914 C CA . GLY A 1 117 ? -10.134 -7.228 -3.037 1.00 90.06 117 GLY A CA 1
ATOM 915 C C . GLY A 1 117 ? -10.001 -5.905 -3.806 1.00 90.06 117 GLY A C 1
ATOM 916 O O . GLY A 1 117 ? -8.897 -5.528 -4.219 1.00 90.06 117 GLY A O 1
ATOM 917 N N . GLU A 1 118 ? -11.096 -5.155 -3.966 1.00 90.00 118 GLU A N 1
ATOM 918 C CA . GLU A 1 118 ? -11.056 -3.835 -4.609 1.00 90.00 118 GLU A CA 1
ATOM 919 C C . GLU A 1 118 ? -10.328 -2.818 -3.722 1.00 90.00 118 GLU A C 1
ATOM 921 O O . GLU A 1 118 ? -9.467 -2.063 -4.191 1.00 90.00 118 GLU A O 1
ATOM 926 N N . ARG A 1 119 ? -10.618 -2.820 -2.415 1.00 90.81 119 ARG A N 1
ATOM 927 C CA . ARG A 1 119 ? -9.937 -1.970 -1.432 1.00 90.81 119 ARG A CA 1
ATOM 928 C C . ARG A 1 119 ? -8.461 -2.314 -1.320 1.00 90.81 119 ARG A C 1
ATOM 930 O O . ARG A 1 119 ? -7.636 -1.405 -1.376 1.00 90.81 119 ARG A O 1
ATOM 937 N N . ARG A 1 120 ? -8.115 -3.598 -1.258 1.00 91.75 120 ARG A N 1
ATOM 938 C CA . ARG A 1 120 ? -6.732 -4.088 -1.293 1.00 91.75 120 ARG A CA 1
ATOM 939 C C . ARG A 1 120 ? -5.972 -3.533 -2.491 1.00 91.75 120 ARG A C 1
ATOM 941 O O . ARG A 1 120 ? -4.883 -2.982 -2.341 1.00 91.75 120 ARG A O 1
ATOM 948 N N . THR A 1 121 ? -6.580 -3.606 -3.672 1.00 91.12 121 THR A N 1
ATOM 949 C CA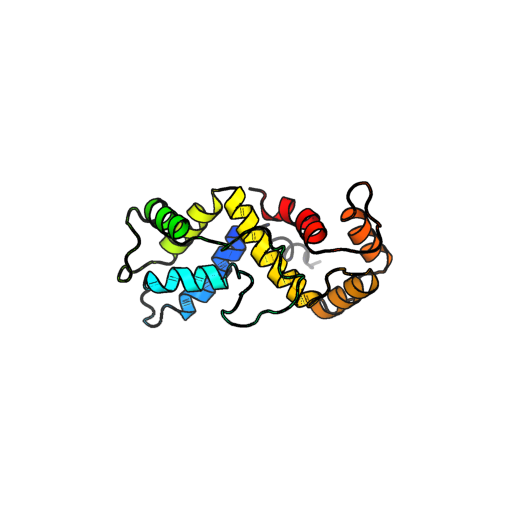 . THR A 1 121 ? -5.997 -3.058 -4.901 1.00 91.12 121 THR A CA 1
ATOM 950 C C . THR A 1 121 ? -5.769 -1.551 -4.781 1.00 91.12 121 THR A C 1
ATOM 952 O O . THR A 1 121 ? -4.677 -1.078 -5.095 1.00 91.12 121 THR A O 1
ATOM 955 N N . ARG A 1 122 ? -6.739 -0.782 -4.260 1.00 90.56 122 ARG A N 1
ATOM 956 C CA . ARG A 1 122 ? -6.564 0.664 -4.009 1.00 90.56 122 ARG A CA 1
ATOM 957 C C . ARG A 1 122 ? -5.432 0.958 -3.023 1.00 90.56 122 ARG A C 1
ATOM 959 O O . ARG A 1 122 ? -4.625 1.846 -3.287 1.00 90.56 122 ARG A O 1
ATOM 966 N N . MET A 1 123 ? -5.344 0.203 -1.928 1.00 91.94 123 MET A N 1
ATOM 967 C CA . MET A 1 123 ? -4.292 0.343 -0.914 1.00 91.94 123 MET A CA 1
ATOM 968 C C . MET A 1 123 ? -2.899 0.141 -1.517 1.00 91.94 123 MET A C 1
ATOM 970 O O . MET A 1 123 ? -2.010 0.969 -1.315 1.00 91.94 123 MET A O 1
ATOM 974 N N . VAL A 1 124 ? -2.711 -0.927 -2.300 1.00 92.56 124 VAL A N 1
ATOM 975 C CA . VAL A 1 124 ? -1.426 -1.202 -2.959 1.00 92.56 124 VAL A CA 1
ATOM 976 C C . VAL A 1 124 ? -1.115 -0.148 -4.019 1.00 92.56 124 VAL A C 1
ATOM 978 O O . VAL A 1 124 ? -0.005 0.384 -4.026 1.00 92.56 124 VAL A O 1
ATOM 981 N N . ARG A 1 125 ? -2.083 0.213 -4.875 1.00 91.31 125 ARG A N 1
ATOM 982 C CA . ARG A 1 125 ? -1.897 1.242 -5.917 1.00 91.31 125 ARG A CA 1
ATOM 983 C C . ARG A 1 125 ? -1.471 2.585 -5.331 1.00 91.31 125 ARG A C 1
ATOM 985 O O . ARG A 1 125 ? -0.581 3.216 -5.886 1.00 91.31 125 ARG A O 1
ATOM 992 N N . ALA A 1 126 ? -2.036 2.990 -4.195 1.00 89.31 126 ALA A N 1
ATOM 993 C CA . ALA A 1 126 ? -1.650 4.219 -3.502 1.00 89.31 126 ALA A CA 1
ATOM 994 C C . ALA A 1 126 ? -0.173 4.206 -3.066 1.00 89.31 126 ALA A C 1
ATOM 996 O O . ALA A 1 126 ? 0.575 5.155 -3.303 1.00 89.31 126 ALA A O 1
ATOM 997 N N . CYS A 1 127 ? 0.291 3.088 -2.500 1.00 91.44 127 CYS A N 1
ATOM 998 C CA . CYS A 1 127 ? 1.704 2.922 -2.162 1.00 91.44 127 CYS A CA 1
ATOM 999 C C . CYS A 1 127 ? 2.604 2.887 -3.403 1.00 91.44 127 CYS A C 1
ATOM 1001 O O . CYS A 1 127 ? 3.661 3.516 -3.404 1.00 91.44 127 CYS A O 1
ATOM 1003 N N . LEU A 1 128 ? 2.188 2.187 -4.462 1.00 90.81 128 LEU A N 1
ATOM 1004 C CA . LEU A 1 128 ? 2.921 2.153 -5.727 1.00 90.81 128 LEU A CA 1
ATOM 1005 C C . LEU A 1 128 ? 3.019 3.539 -6.361 1.00 90.81 128 LEU A C 1
ATOM 1007 O O . LEU A 1 128 ? 4.062 3.862 -6.919 1.00 90.81 128 LEU A O 1
ATOM 1011 N N . HIS A 1 129 ? 1.984 4.370 -6.238 1.00 89.44 129 HIS A N 1
ATOM 1012 C CA . HIS A 1 129 ? 2.008 5.742 -6.732 1.00 89.44 129 HIS A CA 1
ATOM 1013 C C . HIS A 1 129 ? 3.067 6.577 -6.013 1.00 89.44 129 HIS A C 1
ATOM 1015 O O . HIS A 1 129 ? 3.915 7.194 -6.651 1.00 89.44 129 HIS A O 1
ATOM 1021 N N . SER A 1 130 ? 3.094 6.514 -4.678 1.00 87.25 130 SER A N 1
ATOM 1022 C CA . SER A 1 130 ? 4.124 7.189 -3.883 1.00 87.25 130 SER A CA 1
ATOM 1023 C C . SER A 1 130 ? 5.542 6.750 -4.278 1.00 87.25 130 SER A C 1
ATOM 1025 O O . SER A 1 130 ? 6.430 7.593 -4.424 1.00 87.25 130 SER A O 1
ATOM 1027 N N . VAL A 1 131 ? 5.752 5.451 -4.525 1.00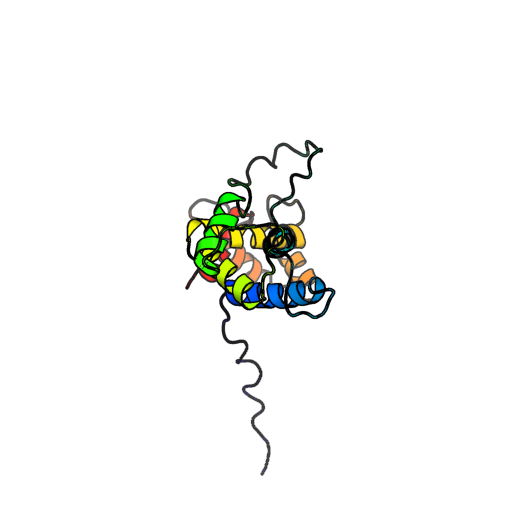 89.06 131 VAL A N 1
ATOM 1028 C CA . VAL A 1 131 ? 7.035 4.912 -5.011 1.00 89.06 131 VAL A CA 1
ATOM 1029 C C . VAL A 1 131 ? 7.365 5.428 -6.414 1.00 89.06 131 VAL A C 1
ATOM 1031 O O . VAL A 1 131 ? 8.477 5.903 -6.648 1.00 89.06 131 VAL A O 1
ATOM 1034 N N . PHE A 1 132 ? 6.404 5.369 -7.337 1.00 88.75 132 PHE A N 1
ATOM 1035 C CA . PHE A 1 132 ? 6.570 5.808 -8.719 1.00 88.75 132 PHE A CA 1
ATOM 1036 C C . PHE A 1 132 ? 6.968 7.286 -8.781 1.00 88.75 132 PHE A C 1
ATOM 1038 O O . PHE A 1 132 ? 8.004 7.623 -9.352 1.00 88.75 132 PHE A O 1
ATOM 1045 N N . THR A 1 133 ? 6.223 8.151 -8.095 1.00 87.00 133 THR A N 1
ATOM 1046 C CA . THR A 1 133 ? 6.492 9.592 -8.025 1.00 87.00 133 THR A CA 1
ATOM 1047 C C . THR A 1 133 ? 7.817 9.894 -7.322 1.00 87.00 133 THR A C 1
ATOM 1049 O O . THR A 1 133 ? 8.554 10.778 -7.750 1.00 87.00 133 THR A O 1
ATOM 1052 N N . SER A 1 134 ? 8.196 9.129 -6.294 1.00 85.75 134 SER A N 1
ATOM 1053 C CA . SER A 1 134 ? 9.495 9.311 -5.622 1.00 85.75 134 SER A CA 1
ATOM 1054 C C . SER A 1 134 ? 10.682 8.989 -6.536 1.00 85.75 134 SER A C 1
ATOM 1056 O O . SER A 1 134 ? 11.732 9.630 -6.456 1.00 85.75 134 SER A O 1
ATOM 1058 N N . PHE A 1 135 ? 10.540 7.999 -7.419 1.00 87.19 135 PHE A N 1
ATOM 1059 C CA . PHE A 1 135 ? 11.611 7.598 -8.331 1.00 87.19 135 PHE A CA 1
ATOM 1060 C C . PHE A 1 135 ? 11.638 8.423 -9.613 1.00 87.19 135 PHE A C 1
ATOM 1062 O O . PHE A 1 135 ? 12.721 8.803 -10.075 1.00 87.19 135 PHE A O 1
ATOM 1069 N N . PHE A 1 136 ? 10.478 8.723 -10.184 1.00 87.38 136 PHE A N 1
ATOM 1070 C CA . PHE A 1 136 ? 10.363 9.299 -11.522 1.00 87.38 136 PHE A CA 1
ATOM 1071 C C . PHE A 1 136 ? 9.870 10.750 -11.527 1.00 87.38 136 PHE A C 1
ATOM 1073 O O . PHE A 1 136 ? 9.958 11.412 -12.560 1.00 87.38 136 PHE A O 1
ATOM 1080 N N . GLY A 1 137 ? 9.453 11.291 -10.380 1.00 83.38 137 GLY A N 1
ATOM 1081 C CA . GLY A 1 137 ? 8.870 12.627 -10.282 1.00 83.38 137 GLY A CA 1
ATOM 1082 C C . GLY A 1 137 ? 7.522 12.696 -10.996 1.00 83.38 137 GLY A C 1
ATOM 1083 O O . GLY A 1 137 ? 6.766 11.731 -11.005 1.00 83.38 137 GLY A O 1
ATOM 1084 N N . GLU A 1 138 ? 7.250 13.829 -11.640 1.00 79.50 138 GLU A N 1
ATOM 1085 C CA . GLU A 1 138 ? 6.025 14.074 -12.419 1.00 79.50 138 GLU A CA 1
ATOM 1086 C C . GLU A 1 138 ? 6.095 13.499 -13.853 1.00 79.50 138 GLU A C 1
ATOM 1088 O O . GLU A 1 138 ? 5.363 13.932 -14.740 1.00 79.50 138 GLU A O 1
ATOM 1093 N N . GLN A 1 139 ? 7.005 12.555 -14.125 1.00 78.81 139 GLN A N 1
ATOM 1094 C CA . GLN A 1 139 ? 7.120 11.946 -15.453 1.00 78.81 139 GLN A CA 1
ATOM 1095 C C . GLN A 1 139 ? 5.918 11.044 -15.740 1.00 78.81 139 GLN A C 1
ATOM 1097 O O . GLN A 1 139 ? 5.738 10.013 -15.098 1.00 78.81 139 GLN A O 1
ATOM 1102 N N . GLU A 1 140 ? 5.136 11.401 -16.759 1.00 79.12 140 GLU A N 1
ATOM 1103 C CA . GLU A 1 140 ? 4.016 10.580 -17.237 1.00 79.12 140 GLU A CA 1
ATOM 1104 C C . GLU A 1 140 ? 4.503 9.282 -17.910 1.00 79.12 140 GLU A C 1
ATOM 1106 O O . GLU A 1 140 ? 3.868 8.231 -17.797 1.00 79.12 140 GLU A O 1
ATOM 1111 N N . GLU A 1 141 ? 5.668 9.341 -18.565 1.00 87.06 141 GLU A N 1
ATOM 1112 C CA . GLU A 1 141 ? 6.298 8.215 -19.248 1.00 87.06 141 GLU A CA 1
ATOM 1113 C C . GLU A 1 141 ? 7.779 8.079 -18.873 1.00 87.06 141 GLU A C 1
ATOM 1115 O O . GLU A 1 141 ? 8.594 8.984 -19.058 1.00 87.06 141 GLU A O 1
ATOM 1120 N N . VAL A 1 142 ? 8.143 6.900 -18.376 1.00 88.62 142 VAL A N 1
ATOM 1121 C CA . VAL A 1 142 ? 9.495 6.542 -17.951 1.00 88.62 142 VAL A CA 1
ATOM 1122 C C . VAL A 1 142 ? 10.196 5.804 -19.080 1.00 88.62 142 VAL A C 1
ATOM 1124 O O . VAL A 1 142 ? 9.804 4.707 -19.475 1.00 88.62 142 VAL A O 1
ATOM 1127 N N . THR A 1 143 ? 11.278 6.392 -19.581 1.00 90.81 143 THR A N 1
ATOM 1128 C CA . THR A 1 143 ? 12.136 5.775 -20.601 1.00 90.81 143 THR A CA 1
ATOM 1129 C C . THR A 1 143 ? 13.117 4.771 -19.994 1.00 90.81 143 THR A C 1
ATOM 1131 O O . THR A 1 143 ? 13.426 4.809 -18.800 1.00 90.81 143 THR A O 1
ATOM 1134 N N . LYS A 1 144 ? 13.726 3.936 -20.844 1.00 90.31 144 LYS A N 1
ATOM 1135 C CA . LYS A 1 144 ? 14.844 3.042 -20.479 1.00 90.31 144 LYS A CA 1
ATOM 1136 C C . LYS A 1 144 ? 15.948 3.752 -19.683 1.00 90.31 144 LYS A C 1
ATOM 1138 O O . LYS A 1 144 ? 16.406 3.248 -18.660 1.00 90.31 144 LYS A O 1
ATOM 1143 N N . VAL A 1 145 ? 16.351 4.946 -20.123 1.00 90.38 145 VAL A N 1
ATOM 1144 C CA . VAL A 1 145 ? 17.399 5.741 -19.459 1.00 90.38 145 VAL A CA 1
ATOM 1145 C C . VAL A 1 145 ? 16.933 6.235 -18.089 1.00 90.38 145 VAL A C 1
ATOM 1147 O O . VAL A 1 145 ? 17.708 6.205 -17.131 1.00 90.38 145 VAL A O 1
ATOM 1150 N N . ALA A 1 146 ? 15.679 6.678 -17.976 1.00 90.00 146 ALA A N 1
ATOM 1151 C CA . ALA A 1 146 ? 15.107 7.109 -16.703 1.00 90.00 146 ALA A CA 1
ATOM 1152 C C . ALA A 1 146 ? 15.026 5.948 -15.698 1.00 90.00 146 ALA A C 1
ATOM 1154 O O . ALA A 1 146 ? 15.384 6.131 -14.534 1.00 90.00 146 ALA A O 1
ATOM 1155 N N . LEU A 1 147 ? 14.665 4.746 -16.159 1.00 90.56 147 LEU A N 1
ATOM 1156 C CA . LEU A 1 147 ? 14.633 3.528 -15.347 1.00 90.56 147 LEU A CA 1
ATOM 1157 C C . LEU A 1 147 ? 16.023 3.155 -14.806 1.00 90.56 147 LEU A C 1
ATOM 1159 O O . LEU A 1 147 ? 16.180 2.933 -13.605 1.00 90.56 147 LEU A O 1
ATOM 1163 N N . MET A 1 148 ? 17.051 3.168 -15.661 1.00 91.06 148 MET A N 1
ATOM 1164 C CA . MET A 1 148 ? 18.439 2.908 -15.248 1.00 91.06 148 MET A CA 1
ATOM 1165 C C . MET A 1 148 ? 18.932 3.939 -14.222 1.00 91.06 148 MET A C 1
ATOM 1167 O O . MET A 1 148 ? 19.484 3.579 -13.181 1.00 91.06 148 MET A O 1
ATOM 1171 N N . LYS A 1 149 ? 18.669 5.231 -14.466 1.00 90.50 149 LYS A N 1
ATOM 1172 C CA . LYS A 1 149 ? 19.022 6.314 -13.533 1.00 90.50 149 LYS A CA 1
ATOM 1173 C C . LYS A 1 149 ? 18.276 6.211 -12.203 1.00 90.50 149 LYS A C 1
ATOM 1175 O O . LYS A 1 149 ? 18.838 6.545 -11.163 1.00 90.50 149 LYS A O 1
ATOM 1180 N N . ALA A 1 150 ? 17.006 5.809 -12.213 1.00 89.00 150 ALA A N 1
ATOM 1181 C CA . ALA A 1 150 ? 16.243 5.580 -10.989 1.00 89.00 150 ALA A CA 1
ATOM 1182 C C . ALA A 1 150 ? 16.838 4.421 -10.182 1.00 89.00 150 ALA A C 1
ATOM 1184 O O . ALA A 1 150 ? 17.136 4.596 -9.005 1.00 89.00 150 ALA A O 1
ATOM 1185 N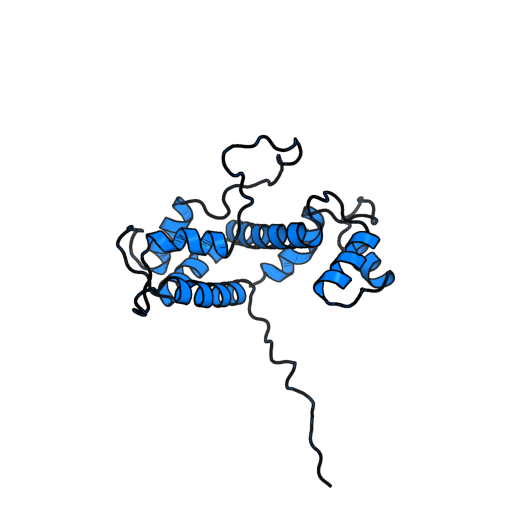 N . SER A 1 151 ? 17.124 3.290 -10.830 1.00 88.19 151 SER A N 1
ATOM 1186 C CA . SER A 1 151 ? 17.785 2.145 -10.194 1.00 88.19 151 SER A CA 1
ATOM 1187 C C . SER A 1 151 ? 19.122 2.527 -9.547 1.00 88.19 151 SER A C 1
ATOM 1189 O O . SER A 1 151 ? 19.348 2.185 -8.384 1.00 88.19 151 SER A O 1
ATOM 1191 N N . GLN A 1 152 ? 19.959 3.304 -10.243 1.00 90.12 152 GLN A N 1
ATOM 1192 C CA . GLN A 1 152 ? 21.231 3.781 -9.698 1.00 90.12 152 GLN A CA 1
ATOM 1193 C C . GLN A 1 152 ? 21.043 4.673 -8.468 1.00 90.12 152 GLN A C 1
ATOM 1195 O O . GLN A 1 152 ? 21.758 4.507 -7.483 1.00 90.12 152 GLN A O 1
ATOM 1200 N N . ARG A 1 153 ? 20.077 5.600 -8.499 1.00 87.75 153 ARG A N 1
ATOM 1201 C CA . ARG A 1 153 ? 19.785 6.484 -7.358 1.00 87.75 153 ARG A CA 1
ATOM 1202 C C . ARG A 1 153 ? 19.318 5.714 -6.125 1.00 87.75 153 ARG A C 1
ATOM 1204 O O . ARG A 1 153 ? 19.685 6.080 -5.017 1.00 87.75 153 ARG A O 1
ATOM 1211 N N . VAL A 1 154 ? 18.515 4.671 -6.320 1.00 85.44 154 VAL A N 1
ATOM 1212 C CA . VAL A 1 154 ? 17.877 3.925 -5.226 1.00 85.44 154 VAL A CA 1
ATOM 1213 C C . VAL A 1 154 ? 18.805 2.872 -4.635 1.00 85.44 154 VAL A C 1
ATOM 1215 O O . VAL A 1 154 ? 18.869 2.713 -3.422 1.00 85.44 154 VAL A O 1
ATOM 1218 N N . THR A 1 155 ? 19.520 2.141 -5.489 1.00 86.19 155 THR A N 1
ATOM 1219 C CA . THR A 1 155 ? 20.306 0.967 -5.071 1.00 86.19 155 THR A CA 1
ATOM 1220 C C . THR A 1 155 ? 21.809 1.236 -5.007 1.00 86.19 155 THR A C 1
ATOM 1222 O O . THR A 1 155 ? 22.568 0.379 -4.569 1.00 86.19 155 THR A O 1
ATOM 1225 N N . GLY A 1 156 ? 22.266 2.400 -5.480 1.00 87.38 156 GLY A N 1
ATOM 1226 C CA . GLY A 1 156 ? 23.688 2.694 -5.685 1.00 87.38 156 GLY A CA 1
ATOM 1227 C C . GLY A 1 156 ? 24.294 1.997 -6.911 1.00 87.38 156 GLY A C 1
ATOM 1228 O O . GLY A 1 156 ? 25.425 2.298 -7.289 1.00 87.38 156 GLY A O 1
ATOM 1229 N N . THR A 1 157 ? 23.546 1.109 -7.573 1.00 86.50 157 THR A N 1
ATOM 1230 C CA . THR A 1 157 ? 23.980 0.336 -8.743 1.00 86.50 157 THR A CA 1
ATOM 1231 C C . THR A 1 157 ? 23.032 0.540 -9.917 1.00 86.50 157 THR A C 1
ATOM 1233 O O . THR A 1 157 ? 21.818 0.489 -9.754 1.00 86.50 157 THR A O 1
ATOM 1236 N N . SER A 1 158 ? 23.566 0.770 -11.118 1.00 85.88 158 SER A N 1
ATOM 1237 C CA . SER A 1 158 ? 22.732 0.794 -12.323 1.00 85.88 158 SER A CA 1
ATOM 1238 C C . SER A 1 158 ? 22.409 -0.633 -12.745 1.00 85.88 158 SER A C 1
ATOM 1240 O O . SER A 1 158 ? 23.323 -1.441 -12.910 1.00 85.88 158 SER A O 1
ATOM 1242 N N . ILE A 1 159 ? 21.136 -0.919 -13.013 1.00 88.31 159 ILE A N 1
ATOM 1243 C CA . ILE A 1 159 ? 20.780 -2.071 -13.848 1.00 88.31 159 ILE A CA 1
ATOM 1244 C C . ILE A 1 159 ? 21.383 -1.912 -15.247 1.00 88.31 159 ILE A C 1
ATOM 1246 O O . ILE A 1 159 ? 21.585 -0.788 -15.729 1.00 88.31 159 ILE A O 1
ATOM 1250 N N . GLY A 1 160 ? 21.680 -3.035 -15.895 1.00 89.06 160 GLY A N 1
ATOM 1251 C CA . GLY A 1 160 ? 22.142 -3.042 -17.272 1.00 89.06 160 GLY A CA 1
ATOM 1252 C C . GLY A 1 160 ? 21.027 -2.668 -18.250 1.00 89.06 160 GLY A C 1
ATOM 1253 O O . GLY A 1 160 ? 19.827 -2.688 -17.955 1.00 89.06 160 GLY A O 1
ATOM 1254 N N . ALA A 1 161 ? 21.440 -2.287 -19.458 1.00 88.44 161 ALA A N 1
ATOM 1255 C CA . ALA A 1 161 ? 20.515 -1.902 -20.515 1.00 88.44 161 ALA A CA 1
ATOM 1256 C C . ALA A 1 161 ? 19.615 -3.073 -20.954 1.00 88.44 161 ALA A C 1
ATOM 1258 O O . ALA A 1 161 ? 18.488 -2.836 -21.382 1.00 88.44 161 ALA A O 1
ATOM 1259 N N . GLY A 1 162 ? 20.094 -4.317 -20.859 1.00 89.38 162 GLY A N 1
ATOM 1260 C CA . GLY A 1 162 ? 19.301 -5.504 -21.191 1.00 89.38 162 GLY A CA 1
ATOM 1261 C C . GLY A 1 162 ? 18.172 -5.740 -20.187 1.00 89.38 162 GLY A C 1
ATOM 1262 O O . GLY A 1 162 ? 17.034 -5.981 -20.582 1.00 89.38 162 GLY A O 1
ATOM 1263 N N . GLU A 1 163 ? 18.453 -5.585 -18.894 1.00 89.75 163 GLU A N 1
ATOM 1264 C CA . GLU A 1 163 ? 17.469 -5.734 -17.819 1.00 89.75 163 GLU A CA 1
ATOM 1265 C C . GLU A 1 163 ? 16.409 -4.634 -17.881 1.00 89.75 163 GLU A C 1
ATOM 1267 O O . GLU A 1 163 ? 15.216 -4.921 -17.790 1.00 89.75 163 GLU A O 1
ATOM 1272 N N . ALA A 1 164 ? 16.828 -3.384 -18.105 1.00 89.00 164 ALA A N 1
ATOM 1273 C CA . ALA A 1 164 ? 15.901 -2.269 -18.277 1.00 89.00 164 ALA A CA 1
ATOM 1274 C C . ALA A 1 164 ? 14.940 -2.508 -19.455 1.00 89.00 164 ALA A C 1
ATOM 1276 O O . ALA A 1 164 ? 13.743 -2.266 -19.341 1.00 89.00 164 ALA A O 1
ATOM 1277 N N . GLU A 1 165 ? 15.445 -3.035 -20.572 1.00 89.69 165 GLU A N 1
ATOM 1278 C CA . GLU A 1 165 ? 14.620 -3.383 -21.731 1.00 89.69 165 GLU A CA 1
ATOM 1279 C C . GLU A 1 165 ? 13.683 -4.563 -21.456 1.00 89.69 165 GLU A C 1
ATOM 1281 O O . GLU A 1 165 ? 12.523 -4.533 -21.861 1.00 89.69 165 GLU A O 1
ATOM 1286 N N . SER A 1 166 ? 14.152 -5.574 -20.722 1.00 89.06 166 SER A N 1
ATOM 1287 C CA . SER A 1 166 ? 13.316 -6.700 -20.299 1.00 89.06 166 SER A CA 1
ATOM 1288 C C . SER A 1 166 ? 12.142 -6.240 -19.431 1.00 89.06 166 SER A C 1
ATOM 1290 O O . SER A 1 166 ? 11.022 -6.716 -19.622 1.00 89.06 166 SER A O 1
ATOM 1292 N N . ILE A 1 167 ? 12.371 -5.300 -18.506 1.00 89.06 167 ILE A N 1
ATOM 1293 C CA . ILE A 1 167 ? 11.313 -4.721 -17.663 1.00 89.06 167 ILE A CA 1
ATOM 1294 C C . ILE A 1 167 ? 10.280 -3.996 -18.532 1.00 89.06 167 ILE A C 1
ATOM 1296 O O . ILE A 1 167 ? 9.091 -4.285 -18.421 1.00 89.06 167 ILE A O 1
ATOM 1300 N N . LEU A 1 168 ? 10.721 -3.110 -19.433 1.00 89.38 168 LEU A N 1
ATOM 1301 C CA . LEU A 1 168 ? 9.817 -2.365 -20.320 1.00 89.38 168 LEU A CA 1
ATOM 1302 C C . LEU A 1 168 ? 9.008 -3.288 -21.236 1.00 89.38 168 LEU A C 1
ATOM 1304 O O . LEU A 1 168 ? 7.809 -3.087 -21.414 1.00 89.38 168 LEU A O 1
ATOM 1308 N N . ARG A 1 169 ? 9.642 -4.339 -21.764 1.00 87.50 169 ARG A N 1
ATOM 1309 C CA . ARG A 1 169 ? 8.978 -5.346 -22.597 1.00 87.50 169 ARG A CA 1
ATOM 1310 C C . ARG A 1 169 ? 7.930 -6.135 -21.820 1.00 87.50 169 ARG A C 1
ATOM 1312 O O . ARG A 1 169 ? 6.867 -6.405 -22.359 1.00 87.50 169 ARG A O 1
ATOM 1319 N N . THR A 1 170 ? 8.212 -6.478 -20.564 1.00 86.81 170 THR A N 1
ATOM 1320 C CA . THR A 1 170 ? 7.251 -7.173 -19.691 1.00 86.81 170 THR A CA 1
ATOM 1321 C C . THR A 1 170 ? 6.062 -6.271 -19.353 1.00 86.81 170 THR A C 1
ATOM 1323 O O . THR A 1 170 ? 4.939 -6.749 -19.242 1.00 86.81 170 THR A O 1
ATOM 1326 N N . ALA A 1 171 ? 6.297 -4.961 -19.229 1.00 84.50 171 ALA A N 1
ATOM 1327 C CA . ALA A 1 171 ? 5.257 -3.965 -18.970 1.00 84.50 171 ALA A CA 1
ATOM 1328 C C . ALA A 1 171 ? 4.388 -3.654 -20.200 1.00 84.50 171 ALA A C 1
ATOM 1330 O O . ALA A 1 171 ? 3.325 -3.049 -20.075 1.00 84.50 171 ALA A O 1
ATOM 1331 N N . ALA A 1 172 ? 4.857 -3.988 -21.403 1.00 81.69 172 ALA A N 1
ATOM 1332 C CA . ALA A 1 172 ? 4.135 -3.732 -22.636 1.00 81.69 172 ALA A CA 1
ATOM 1333 C C . ALA A 1 172 ? 3.064 -4.811 -22.847 1.00 81.69 172 ALA A C 1
ATOM 1335 O O . ALA A 1 172 ? 3.345 -5.921 -23.294 1.00 81.69 172 ALA A O 1
ATOM 1336 N N . THR A 1 173 ? 1.810 -4.477 -22.554 1.00 66.81 173 THR A N 1
ATOM 1337 C CA . THR A 1 173 ? 0.659 -5.287 -22.964 1.00 66.81 173 THR A CA 1
ATOM 1338 C C . THR A 1 173 ? 0.431 -5.164 -24.478 1.00 66.81 173 THR A C 1
ATOM 1340 O O . THR A 1 173 ? 0.809 -4.159 -25.098 1.00 66.81 173 THR A O 1
ATOM 1343 N N . ASN A 1 174 ? -0.130 -6.221 -25.085 1.00 55.75 174 ASN A N 1
ATOM 1344 C CA . ASN A 1 174 ? -0.301 -6.390 -26.536 1.00 55.75 174 ASN A CA 1
ATOM 1345 C C . ASN A 1 174 ? -0.791 -5.090 -27.208 1.00 55.75 174 ASN A C 1
ATOM 1347 O O . ASN A 1 174 ? -1.934 -4.690 -26.995 1.00 55.75 174 ASN A O 1
ATOM 1351 N N . ASN A 1 175 ? 0.067 -4.482 -28.043 1.00 55.00 175 ASN A N 1
ATOM 1352 C CA . ASN A 1 175 ? -0.134 -3.268 -28.864 1.00 55.00 175 ASN A CA 1
ATOM 1353 C C . ASN A 1 175 ? 0.386 -1.920 -28.318 1.00 55.00 175 ASN A C 1
ATOM 1355 O O . ASN A 1 175 ? 0.148 -0.899 -28.963 1.00 55.00 175 ASN A O 1
ATOM 1359 N N . SER A 1 176 ? 1.128 -1.873 -27.206 1.00 61.78 176 SER A N 1
ATOM 1360 C CA . SER A 1 176 ? 1.831 -0.642 -26.791 1.00 61.78 176 SER A CA 1
ATOM 1361 C C . SER A 1 176 ? 3.296 -0.615 -27.248 1.00 61.78 176 SER A C 1
ATOM 1363 O O . SER A 1 176 ? 3.942 -1.657 -27.364 1.00 61.78 176 SER A O 1
ATOM 1365 N N . THR A 1 177 ? 3.833 0.578 -27.525 1.00 64.06 177 THR A N 1
ATOM 1366 C CA . THR A 1 177 ? 5.270 0.764 -27.768 1.00 64.06 177 THR A CA 1
ATOM 1367 C C . THR A 1 177 ? 6.054 0.306 -26.535 1.00 64.06 177 THR A C 1
ATOM 1369 O O . THR A 1 177 ? 5.723 0.648 -25.396 1.00 64.06 177 THR A O 1
ATOM 1372 N N . TYR A 1 178 ? 7.090 -0.502 -26.762 1.00 69.44 178 TYR A N 1
ATOM 1373 C CA . TYR A 1 178 ? 7.913 -1.138 -25.724 1.00 69.44 178 TYR A CA 1
ATOM 1374 C C . TYR A 1 178 ? 8.972 -0.196 -25.124 1.00 69.44 178 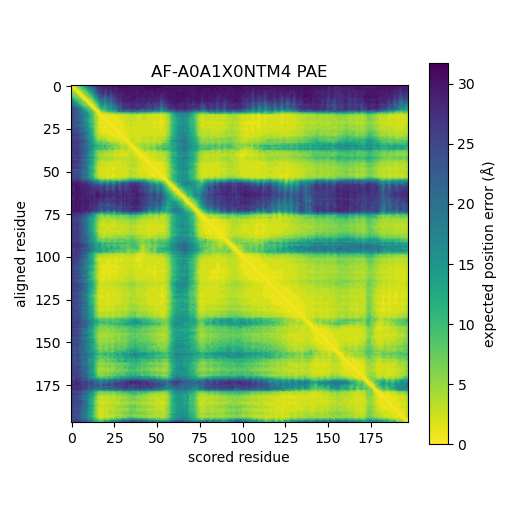TYR A C 1
ATOM 1376 O O . TYR A 1 178 ? 9.848 -0.637 -24.384 1.00 69.44 178 TYR A O 1
ATOM 1384 N N . ASP A 1 179 ? 8.908 1.097 -25.445 1.00 81.44 179 ASP A N 1
ATOM 1385 C CA . ASP A 1 179 ? 9.966 2.058 -25.129 1.00 81.44 179 ASP A CA 1
ATOM 1386 C C . ASP A 1 179 ? 9.729 2.822 -23.819 1.00 81.44 179 ASP A C 1
ATOM 1388 O O . ASP A 1 179 ? 10.672 3.399 -23.263 1.00 81.44 179 ASP A O 1
ATOM 1392 N N . THR A 1 180 ? 8.489 2.821 -23.312 1.00 87.56 180 THR A N 1
ATOM 1393 C CA . THR A 1 180 ? 8.105 3.599 -22.128 1.00 87.56 180 THR A CA 1
ATOM 1394 C C . THR A 1 180 ? 7.198 2.848 -21.152 1.00 87.56 180 THR A C 1
ATOM 1396 O O . THR A 1 180 ? 6.340 2.032 -21.515 1.00 87.56 180 THR A O 1
ATOM 1399 N N . LEU A 1 181 ? 7.397 3.162 -19.872 1.00 89.88 181 LEU A N 1
ATOM 1400 C CA . LEU A 1 181 ? 6.633 2.681 -18.727 1.00 89.88 181 LEU A CA 1
ATOM 1401 C C . LEU A 1 181 ? 5.855 3.849 -18.118 1.00 89.88 181 LEU A C 1
ATOM 1403 O O . LEU A 1 181 ? 6.454 4.822 -17.679 1.00 89.88 181 LEU A O 1
ATOM 1407 N N . ASN A 1 182 ? 4.532 3.751 -18.057 1.00 89.62 182 ASN A N 1
ATOM 1408 C CA . ASN A 1 182 ? 3.698 4.697 -17.315 1.00 89.62 182 ASN A CA 1
ATOM 1409 C C . ASN A 1 182 ? 3.235 4.072 -15.987 1.00 89.62 182 ASN A C 1
ATOM 1411 O O . ASN A 1 182 ? 3.509 2.899 -15.711 1.00 89.62 182 ASN A O 1
ATOM 1415 N N . PHE A 1 183 ? 2.528 4.849 -15.164 1.00 88.31 183 PHE A N 1
ATOM 1416 C CA . PHE A 1 183 ? 2.055 4.383 -13.858 1.00 88.31 183 PHE A CA 1
ATOM 1417 C C . PHE A 1 183 ? 1.132 3.154 -13.943 1.00 88.31 183 PHE A C 1
ATOM 1419 O O . PHE A 1 183 ? 1.236 2.252 -13.113 1.00 88.31 183 PHE A O 1
ATOM 1426 N N . GLU A 1 184 ? 0.268 3.078 -14.959 1.00 88.31 184 GLU A N 1
ATOM 1427 C CA . GLU A 1 184 ? -0.636 1.934 -15.141 1.00 88.31 184 GLU A CA 1
ATOM 1428 C C . GLU A 1 184 ? 0.137 0.651 -15.439 1.00 88.31 184 GLU A C 1
ATOM 1430 O O . GLU A 1 184 ? -0.021 -0.335 -14.723 1.00 88.31 184 GLU A O 1
ATOM 1435 N N . LYS A 1 185 ? 1.062 0.689 -16.404 1.00 89.12 185 LYS A N 1
ATOM 1436 C CA . LYS A 1 185 ? 1.949 -0.442 -16.711 1.00 89.12 185 LYS A CA 1
ATOM 1437 C C . LYS A 1 185 ? 2.798 -0.840 -15.495 1.00 89.12 185 LYS A C 1
ATOM 1439 O O . LYS A 1 185 ? 3.025 -2.020 -15.248 1.00 89.12 185 LYS A O 1
ATOM 1444 N N . PHE A 1 186 ? 3.256 0.135 -14.706 1.00 90.00 186 PHE A N 1
ATOM 1445 C CA . PHE A 1 186 ? 3.983 -0.124 -13.459 1.00 90.00 186 PHE A CA 1
ATOM 1446 C C . PHE A 1 186 ? 3.114 -0.853 -12.423 1.00 90.00 186 PHE A C 1
ATOM 1448 O O . PHE A 1 186 ? 3.577 -1.796 -11.780 1.00 90.00 186 PHE A O 1
ATOM 1455 N N . CYS A 1 187 ? 1.844 -0.464 -12.294 1.00 89.69 187 CYS A N 1
ATOM 1456 C CA . CYS A 1 187 ? 0.880 -1.161 -11.449 1.00 89.69 187 CYS A CA 1
ATOM 1457 C C . CYS A 1 187 ? 0.578 -2.571 -11.963 1.00 89.69 187 CYS A C 1
ATOM 1459 O O . CYS A 1 187 ? 0.580 -3.503 -11.167 1.00 89.69 187 CYS A O 1
ATOM 1461 N N . GLU A 1 188 ? 0.356 -2.752 -13.265 1.00 89.12 188 GLU A N 1
ATOM 1462 C CA . GLU A 1 188 ? 0.092 -4.066 -13.873 1.00 89.12 188 GLU A CA 1
ATOM 1463 C C . GLU A 1 188 ? 1.223 -5.067 -13.604 1.00 89.12 188 GLU A C 1
ATOM 1465 O O . GLU A 1 188 ? 0.957 -6.238 -13.333 1.00 89.12 188 GLU A O 1
ATOM 1470 N N . LEU A 1 189 ? 2.477 -4.600 -13.597 1.00 89.38 189 LEU A N 1
ATOM 1471 C CA . LEU A 1 189 ? 3.639 -5.427 -13.267 1.00 89.38 189 LEU A CA 1
ATOM 1472 C C . LEU A 1 189 ? 3.674 -5.887 -11.803 1.00 89.38 189 LEU A C 1
ATOM 1474 O O . LEU A 1 189 ? 4.105 -7.005 -11.523 1.00 89.38 189 LEU A O 1
ATOM 1478 N N . LEU A 1 190 ? 3.297 -5.018 -10.862 1.00 90.62 190 LEU A N 1
ATOM 1479 C CA . LEU A 1 190 ? 3.560 -5.230 -9.433 1.00 90.62 190 LEU A CA 1
ATOM 1480 C C . LEU A 1 190 ? 2.329 -5.668 -8.637 1.00 90.62 190 LEU A C 1
ATOM 1482 O O . LEU A 1 190 ? 2.469 -6.394 -7.653 1.00 90.62 190 LEU A O 1
ATOM 1486 N N . LEU A 1 191 ? 1.127 -5.254 -9.044 1.00 89.94 191 LEU A N 1
ATOM 1487 C CA . LEU A 1 191 ? -0.111 -5.549 -8.321 1.00 89.94 191 LEU A CA 1
ATOM 1488 C C . LEU A 1 191 ? -0.356 -7.045 -8.112 1.00 89.94 191 LEU A C 1
ATOM 1490 O O . LEU A 1 191 ? -0.680 -7.397 -6.976 1.00 89.94 191 LEU A O 1
ATOM 1494 N N . PRO A 1 192 ? -0.185 -7.933 -9.116 1.00 88.81 192 PRO A N 1
ATOM 1495 C CA . PRO A 1 192 ? -0.448 -9.357 -8.921 1.00 88.81 192 PRO A CA 1
ATOM 1496 C C . PRO A 1 192 ? 0.377 -9.946 -7.775 1.00 88.81 192 PRO A C 1
ATOM 1498 O O . PRO A 1 192 ? -0.159 -10.659 -6.939 1.00 88.81 192 PRO A O 1
ATOM 1501 N N . THR A 1 193 ? 1.652 -9.576 -7.672 1.00 87.94 193 THR A N 1
ATOM 1502 C CA . THR A 1 193 ? 2.554 -10.072 -6.623 1.00 87.94 193 THR A CA 1
ATOM 1503 C C . THR A 1 193 ? 2.238 -9.484 -5.246 1.00 87.94 193 THR A C 1
ATOM 1505 O O . THR A 1 193 ? 2.430 -10.142 -4.231 1.00 87.94 193 THR A O 1
ATOM 1508 N N . LEU A 1 194 ? 1.763 -8.237 -5.188 1.00 89.12 194 LEU A N 1
ATOM 1509 C CA . LEU A 1 194 ? 1.537 -7.515 -3.929 1.00 89.12 194 LEU A CA 1
ATOM 1510 C C . LEU A 1 194 ? 0.135 -7.717 -3.335 1.00 89.12 194 LEU A C 1
ATOM 1512 O O . LEU A 1 194 ? -0.095 -7.354 -2.182 1.00 89.12 194 LEU A O 1
ATOM 1516 N N . THR A 1 195 ? -0.801 -8.258 -4.115 1.00 87.19 195 THR A N 1
ATOM 1517 C CA . THR A 1 195 ? -2.197 -8.491 -3.701 1.00 87.19 195 THR A CA 1
ATOM 1518 C C . THR A 1 195 ? -2.539 -9.970 -3.500 1.00 87.19 195 THR A C 1
ATOM 1520 O O . THR A 1 195 ? -3.632 -10.263 -3.005 1.00 87.19 195 THR A O 1
ATOM 1523 N N . GLN A 1 196 ? -1.615 -10.875 -3.849 1.00 79.06 196 GLN A N 1
ATOM 1524 C CA . GLN A 1 196 ? -1.721 -12.314 -3.609 1.00 79.06 196 GLN A CA 1
ATOM 1525 C C . GLN A 1 196 ? -1.770 -12.626 -2.105 1.00 79.06 196 GLN A C 1
ATOM 1527 O O . GLN A 1 196 ? -0.972 -12.104 -1.325 1.00 79.06 196 GLN A O 1
ATOM 1532 N N . GLU A 1 197 ? -2.723 -13.481 -1.734 1.00 59.50 197 GLU A N 1
ATOM 1533 C CA . GLU A 1 197 ? -2.878 -14.116 -0.418 1.00 59.50 197 GLU A CA 1
ATOM 1534 C C . GLU A 1 197 ? -2.707 -15.627 -0.547 1.00 59.50 197 GLU A C 1
ATOM 1536 O O . GLU A 1 197 ? -3.217 -16.186 -1.548 1.00 59.50 197 GLU A O 1
#

Solvent-accessible surface area (backbone atoms only — not comparable to full-atom values): 11657 Å² total; per-residue (Å²): 142,89,85,78,85,89,74,84,86,84,76,74,81,62,87,63,48,58,65,55,55,50,48,53,54,46,54,59,51,47,60,72,60,21,82,78,73,70,66,42,33,49,41,65,54,48,60,61,51,52,42,69,75,32,40,55,86,72,80,60,90,86,68,95,68,60,93,75,74,79,65,72,84,70,71,70,57,67,49,73,64,57,54,35,51,15,31,29,74,44,66,76,41,76,78,44,66,84,41,73,37,37,68,67,47,51,48,37,24,51,50,51,48,49,72,39,67,70,46,35,50,41,40,51,50,28,42,51,46,56,52,48,38,72,60,58,48,92,56,68,62,38,37,53,67,53,51,28,54,32,38,24,72,75,70,76,45,63,59,52,73,66,56,41,48,51,53,27,45,71,41,36,57,98,90,52,72,53,64,49,41,33,70,64,37,54,43,69,67,45,45,66,74,56,69,62,128

Organism: NCBI:txid67003

Sequence (197 aa):
MCNGSIQNRSKEWISSSFLEFKKHQASLLFIVWDEEDGGRIECRQLRPILCALFPSDGVAKGTPSSSTAKRIVGGEVFTLREIREACITAAGEPWSQHRMITLNEMFAIMDALWADGERRTRMVRACLHSVFTSFFGEQEEVTKVALMKASQRVTGTSIGAGEAESILRTAATNNSTYDTLNFEKFCELLLPTLTQE

Secondary structure (DSSP, 8-state):
-------SSSS------HHHHHHHHHHHHHHHH-TTSSSEEEHHHHHHHHHHHS------TT----TTSS---S--SS-HHHHHHHHHHHHSS---TT-EEEHHHHHHHHHHHHTSHHHHHHHHHHHHHHHHHHHHTT-SSEEHHHHHHHHHHHHSSPPPHHHHHHHHHHH--TTS-TTEE-HHHHHHHHHHHHH--

Mean predicted aligned error: 10.28 Å

Foldseek 3Di:
DDDDDPPPPPPPVPPDALLSVLLVVLVVVQVVQPPVVPQWHFLLCLVVSLCVSQPDPDPPPDDPPDPVVPDPPDDDLDDPVLLQVLLCQQVVDGRDRRDIDGSSSSSSSSVSQLVDLVSVLSSVLSVLVVVCCVQQNPDQKAFLVSQQVSCCVPVVHGDDSVVSLVLLCQLDDPPDDSGIDGSVSSSVVPVVVNSDD

Nearest PDB structures (foldseek):
  1w7i-assembly1_B  TM=4.047E-01  e=3.108E-03  Homo sapiens
  8j07-assembly1_13  TM=4.959E-01  e=3.379E-01  Homo sapiens
  4okh-assembly2_C-2  TM=3.863E-01  e=2.103E-01  Homo sapiens

pLDDT: mean 79.03, std 19.38, range [30.14, 95.5]